Protein AF-A0A4W5KMR4-F1 (afdb_monomer_lite)

Radius of gyration: 33.0 Å; chains: 1; bounding box: 82×68×85 Å

Structure (mmCIF, N/CA/C/O backbone):
data_AF-A0A4W5KMR4-F1
#
_entry.id   AF-A0A4W5KMR4-F1
#
loop_
_atom_site.group_PDB
_atom_site.id
_atom_site.type_symbol
_atom_site.label_atom_id
_atom_site.label_alt_id
_atom_site.label_comp_id
_atom_site.label_asym_id
_atom_site.label_entity_id
_atom_site.label_seq_id
_atom_site.pdbx_PDB_ins_code
_atom_site.Cartn_x
_atom_site.Cartn_y
_atom_site.Cartn_z
_atom_site.occupancy
_atom_site.B_iso_or_equiv
_atom_site.auth_seq_id
_atom_site.auth_comp_id
_atom_site.auth_asym_id
_atom_site.auth_atom_id
_atom_site.pdbx_PDB_model_num
ATOM 1 N N . MET A 1 1 ? -37.593 -24.131 -31.742 1.00 49.28 1 MET A N 1
ATOM 2 C CA . MET A 1 1 ? -38.767 -24.193 -30.849 1.00 49.28 1 MET A CA 1
ATOM 3 C C . MET A 1 1 ? -38.607 -23.095 -29.817 1.00 49.28 1 MET A C 1
ATOM 5 O O . MET A 1 1 ? -37.514 -22.967 -29.281 1.00 49.28 1 MET A O 1
ATOM 9 N N . LEU A 1 2 ? -39.624 -22.253 -29.627 1.00 58.25 2 LEU A N 1
ATOM 10 C CA . LEU A 1 2 ? -39.632 -21.254 -28.556 1.00 58.25 2 LEU A CA 1
ATOM 11 C C . LEU A 1 2 ? -39.699 -22.016 -27.232 1.00 58.25 2 LEU A C 1
ATOM 13 O O . LEU A 1 2 ? -40.689 -22.692 -26.967 1.00 58.25 2 LEU A O 1
ATOM 17 N N . HIS A 1 3 ? -38.615 -21.982 -26.462 1.00 71.38 3 HIS A N 1
ATOM 18 C CA . HIS A 1 3 ? -38.590 -22.566 -25.127 1.00 71.38 3 HIS A CA 1
ATOM 19 C C . HIS A 1 3 ? -39.487 -21.724 -24.211 1.00 71.38 3 HIS A C 1
ATOM 21 O O . HIS A 1 3 ? -39.273 -20.517 -24.083 1.00 71.38 3 HIS A O 1
ATOM 27 N N . GLY A 1 4 ? -40.524 -22.334 -23.635 1.00 75.69 4 GLY A N 1
ATOM 28 C CA . GLY A 1 4 ? -41.458 -21.663 -22.733 1.00 75.69 4 GLY A CA 1
ATOM 29 C C . GLY A 1 4 ? -40.856 -21.546 -21.337 1.00 75.69 4 GLY A C 1
ATOM 30 O O . GLY A 1 4 ? -40.988 -22.465 -20.535 1.00 75.69 4 GLY A O 1
ATOM 31 N N . THR A 1 5 ? -40.186 -20.431 -21.045 1.00 76.12 5 THR A N 1
ATOM 32 C CA . THR A 1 5 ? -39.539 -20.208 -19.745 1.00 76.12 5 THR A CA 1
ATOM 33 C C . THR A 1 5 ? -40.548 -19.723 -18.703 1.00 76.12 5 THR A C 1
ATOM 35 O O . THR A 1 5 ? -41.340 -18.817 -18.952 1.00 76.12 5 THR A O 1
ATOM 38 N N . GLN A 1 6 ? -40.490 -20.284 -17.493 1.00 77.25 6 GLN A N 1
ATOM 39 C CA . GLN A 1 6 ? -41.286 -19.817 -16.341 1.00 77.25 6 GLN A CA 1
ATOM 40 C C . GLN A 1 6 ? -40.495 -18.884 -15.406 1.00 77.25 6 GLN A C 1
ATOM 42 O O . GLN A 1 6 ? -40.952 -18.554 -14.310 1.00 77.25 6 GLN A O 1
ATOM 47 N N . LEU A 1 7 ? -39.288 -18.488 -15.822 1.00 75.62 7 LEU A N 1
ATOM 48 C CA . LEU A 1 7 ? -38.384 -17.628 -15.057 1.00 75.62 7 LEU A CA 1
ATOM 49 C C . LEU A 1 7 ? -38.832 -16.166 -15.030 1.00 75.62 7 LEU A C 1
ATOM 51 O O . LEU A 1 7 ? -38.551 -15.453 -14.067 1.00 75.62 7 LEU A O 1
ATOM 55 N N . TYR A 1 8 ? -39.513 -15.717 -16.082 1.00 75.75 8 TYR A N 1
ATOM 56 C CA . TYR A 1 8 ? -40.014 -14.355 -16.181 1.00 75.75 8 TYR A CA 1
ATOM 57 C C . TYR A 1 8 ? -41.431 -14.310 -15.621 1.00 75.75 8 TYR A C 1
ATOM 59 O O . TYR A 1 8 ? -42.374 -14.796 -16.240 1.00 75.75 8 TYR A O 1
ATOM 67 N N . LEU A 1 9 ? -41.560 -13.750 -14.422 1.00 75.75 9 LEU A N 1
ATOM 68 C CA . LEU A 1 9 ? -42.841 -13.509 -13.771 1.00 75.75 9 LEU A CA 1
ATOM 69 C C . LEU A 1 9 ? -43.177 -12.028 -13.860 1.00 75.75 9 LEU A C 1
ATOM 71 O O . LEU A 1 9 ? -42.290 -11.177 -13.749 1.00 75.75 9 LEU A O 1
ATOM 75 N N . GLU A 1 10 ? -44.461 -11.721 -14.000 1.00 76.62 10 GLU A N 1
ATOM 76 C CA . GLU A 1 10 ? -44.937 -10.360 -13.800 1.00 76.62 10 GLU A CA 1
ATOM 77 C C . GLU A 1 10 ? -44.805 -10.004 -12.318 1.00 76.62 10 GLU A C 1
ATOM 79 O O . GLU A 1 10 ? -45.431 -10.608 -11.445 1.00 76.62 10 GLU A O 1
ATOM 84 N N . VAL A 1 11 ? -43.927 -9.044 -12.032 1.00 78.38 11 VAL A N 1
ATOM 85 C CA . VAL A 1 11 ? -43.691 -8.553 -10.676 1.00 78.38 11 VAL A CA 1
ATOM 86 C C . VAL A 1 11 ? -44.722 -7.462 -10.374 1.00 78.38 11 VAL A C 1
ATOM 88 O O . VAL A 1 11 ? -44.790 -6.484 -11.125 1.00 78.38 11 VAL A O 1
ATOM 91 N N . PRO A 1 12 ? -45.508 -7.577 -9.286 1.00 80.12 12 PRO A N 1
ATOM 92 C CA . PRO A 1 12 ? -46.441 -6.531 -8.886 1.00 80.12 12 PRO A CA 1
ATOM 93 C C . PRO A 1 12 ? -45.729 -5.191 -8.671 1.00 80.12 12 PRO A C 1
ATOM 95 O O . PRO A 1 12 ? -44.632 -5.146 -8.115 1.00 80.12 12 PRO A O 1
ATOM 98 N N . SER A 1 13 ? -46.378 -4.081 -9.025 1.00 77.12 13 SER A N 1
ATOM 99 C CA . SER A 1 13 ? -45.825 -2.725 -8.852 1.00 77.12 13 SER A CA 1
ATOM 100 C C . SER A 1 13 ? -45.547 -2.345 -7.390 1.00 77.12 13 SER A C 1
ATOM 102 O O . SER A 1 13 ? -44.802 -1.404 -7.125 1.00 77.12 13 SER A O 1
ATOM 104 N N . SER A 1 14 ? -46.120 -3.083 -6.435 1.00 79.25 14 SER A N 1
ATOM 105 C CA . SER A 1 14 ? -45.867 -2.951 -4.998 1.00 79.25 14 SER A CA 1
ATOM 106 C C . SER A 1 14 ? -44.548 -3.579 -4.533 1.00 79.25 14 SER A C 1
ATOM 108 O O . SER A 1 14 ? -44.142 -3.365 -3.390 1.00 79.25 14 SER A O 1
ATOM 110 N N . CYS A 1 15 ? -43.903 -4.397 -5.367 1.00 80.75 15 CYS A N 1
ATOM 111 C CA . CYS A 1 15 ? -42.656 -5.069 -5.028 1.00 80.75 15 CYS A CA 1
ATOM 112 C C . CYS A 1 15 ? -41.452 -4.223 -5.454 1.00 80.75 15 CYS A C 1
ATOM 114 O O . CYS A 1 15 ? -41.420 -3.632 -6.532 1.00 80.75 15 CYS A O 1
ATOM 116 N N . LEU A 1 16 ? -40.430 -4.1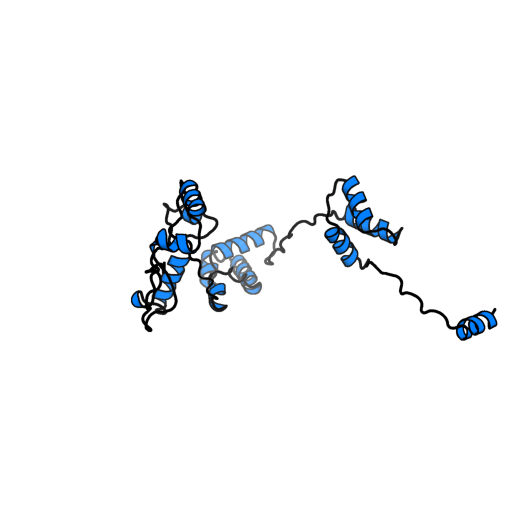84 -4.601 1.00 77.81 16 LEU A N 1
ATOM 117 C CA . LEU A 1 16 ? -39.158 -3.562 -4.937 1.00 77.81 16 LEU A CA 1
ATOM 118 C C . LEU A 1 16 ? -38.364 -4.499 -5.854 1.00 77.81 16 LEU A C 1
ATOM 120 O O . LEU A 1 16 ? -38.498 -5.719 -5.745 1.00 77.81 16 LEU A O 1
ATOM 124 N N . PRO A 1 17 ? -37.473 -3.972 -6.712 1.00 78.25 17 PRO A N 1
ATOM 125 C CA . PRO A 1 17 ? -36.591 -4.781 -7.549 1.00 78.25 17 PRO A CA 1
ATOM 126 C C . PRO A 1 17 ? -35.454 -5.393 -6.711 1.00 78.25 17 PRO A C 1
ATOM 128 O O . PRO A 1 17 ? -34.278 -5.204 -6.999 1.00 78.25 17 PRO A O 1
ATOM 131 N N . ILE A 1 18 ? -35.785 -6.083 -5.623 1.00 81.69 18 ILE A N 1
ATOM 132 C CA . ILE A 1 18 ? -34.846 -6.715 -4.702 1.00 81.69 18 ILE A CA 1
ATOM 133 C C . ILE A 1 18 ? -35.173 -8.199 -4.688 1.00 81.69 18 ILE A C 1
ATOM 135 O O . ILE A 1 18 ? -36.239 -8.603 -4.226 1.00 81.69 18 ILE A O 1
ATOM 139 N N . VAL A 1 19 ? -34.235 -8.994 -5.201 1.00 82.50 19 VAL A N 1
ATOM 140 C CA . VAL A 1 19 ? -34.363 -10.447 -5.270 1.00 82.50 19 VAL A CA 1
ATOM 141 C C . VAL A 1 19 ? -33.636 -11.082 -4.098 1.00 82.50 19 VAL A C 1
ATOM 143 O O . VAL A 1 19 ? -32.422 -10.914 -3.957 1.00 82.50 19 VAL A O 1
ATOM 146 N N . TYR A 1 20 ? -34.362 -11.817 -3.262 1.00 83.56 20 TYR A N 1
ATOM 147 C CA . TYR A 1 20 ? -33.776 -12.512 -2.123 1.00 83.56 20 TYR A CA 1
ATOM 148 C C . TYR A 1 20 ? -34.600 -13.741 -1.738 1.00 83.56 20 TYR A C 1
ATOM 150 O O . TYR A 1 20 ? -35.823 -13.701 -1.726 1.00 83.56 20 TYR A O 1
ATOM 158 N N . SER A 1 21 ? -33.902 -14.816 -1.377 1.00 81.88 21 SER A N 1
ATOM 159 C CA . SER A 1 21 ? -34.479 -16.022 -0.782 1.00 81.88 21 SER A CA 1
ATOM 160 C C . SER A 1 21 ? -33.653 -16.414 0.449 1.00 81.88 21 SER A C 1
ATOM 162 O O . SER A 1 21 ? -32.418 -16.336 0.413 1.00 81.88 21 SER A O 1
ATOM 164 N N . PRO A 1 22 ? -34.279 -16.835 1.561 1.00 81.25 22 PRO A N 1
ATOM 165 C CA . PRO A 1 22 ? -33.553 -17.250 2.760 1.00 81.25 22 PRO A CA 1
ATOM 166 C C . PRO A 1 22 ? -32.618 -18.444 2.512 1.00 81.25 22 PRO A C 1
ATOM 168 O O . PRO A 1 22 ? -31.618 -18.571 3.221 1.00 81.25 22 PRO A O 1
ATOM 171 N N . VAL A 1 23 ? -32.888 -19.251 1.477 1.00 78.25 23 VAL A N 1
ATOM 172 C CA . VAL A 1 23 ? -32.090 -20.419 1.059 1.00 78.25 23 VAL A CA 1
ATOM 173 C C . VAL A 1 23 ? -30.664 -20.035 0.629 1.00 78.25 23 VAL A C 1
ATOM 175 O O . VAL A 1 23 ? -29.749 -20.851 0.714 1.00 78.25 23 VAL A O 1
ATOM 178 N N . TYR A 1 24 ? -30.424 -18.774 0.246 1.00 74.94 24 TYR A N 1
ATOM 179 C CA . TYR A 1 24 ? -29.076 -18.283 -0.063 1.00 74.94 24 TYR A CA 1
ATOM 180 C C . TYR A 1 24 ? -28.141 -18.240 1.153 1.00 74.94 24 TYR A C 1
ATOM 182 O O . TYR A 1 24 ? -26.920 -18.200 0.976 1.00 74.94 24 TYR A O 1
ATOM 190 N N . ASN 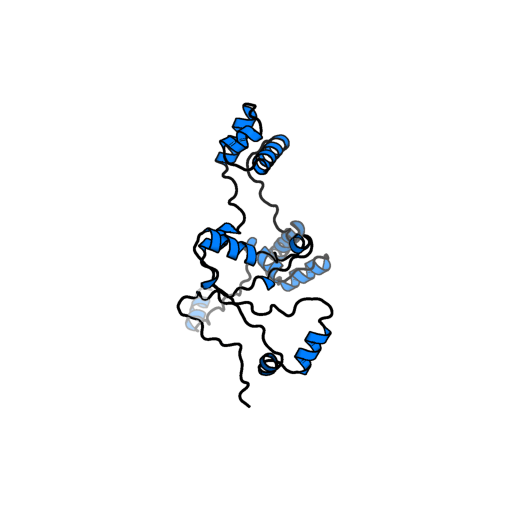A 1 25 ? -28.678 -18.219 2.378 1.00 78.88 25 ASN A N 1
ATOM 191 C CA . ASN A 1 25 ? -27.850 -18.187 3.578 1.00 78.88 25 ASN A CA 1
ATOM 192 C C . ASN A 1 25 ? -27.345 -19.592 3.895 1.00 78.88 25 ASN A C 1
ATOM 194 O O . ASN A 1 25 ? -28.062 -20.429 4.437 1.00 78.88 25 ASN A O 1
ATOM 198 N N . ILE A 1 26 ? -26.076 -19.835 3.586 1.00 73.19 26 ILE A N 1
ATOM 199 C CA . ILE A 1 26 ? -25.420 -21.099 3.909 1.00 73.19 26 ILE A CA 1
ATOM 200 C C . ILE A 1 26 ? -24.981 -21.047 5.374 1.00 73.19 26 ILE A C 1
ATOM 202 O O . ILE A 1 26 ? -24.080 -20.277 5.721 1.00 73.19 26 ILE A O 1
ATOM 206 N N . THR A 1 27 ? -25.606 -21.873 6.213 1.00 71.00 27 THR A N 1
ATOM 207 C CA . THR A 1 27 ? -25.239 -22.087 7.621 1.00 71.00 27 THR A CA 1
ATOM 208 C C . THR A 1 27 ? -24.654 -23.483 7.795 1.00 71.00 27 THR A C 1
ATOM 210 O O . THR A 1 27 ? -25.283 -24.459 7.389 1.00 71.00 27 THR A O 1
ATOM 213 N N . PHE A 1 28 ? -23.482 -23.605 8.416 1.00 66.50 28 PHE A N 1
ATOM 214 C CA . PHE A 1 28 ? -22.866 -24.907 8.676 1.00 66.50 28 PHE A CA 1
ATOM 215 C C . PHE A 1 28 ? -22.203 -24.922 10.053 1.00 66.50 28 PHE A C 1
ATOM 217 O O . PHE A 1 28 ? -20.992 -24.759 10.179 1.00 66.50 28 PHE A O 1
ATOM 224 N N . MET A 1 29 ? -23.019 -25.090 11.099 1.00 68.38 29 MET A N 1
ATOM 225 C CA . MET A 1 29 ? -22.575 -25.234 12.496 1.00 68.38 29 MET A CA 1
ATOM 226 C C . MET A 1 29 ? -21.528 -24.185 12.944 1.00 68.38 29 MET A C 1
ATOM 228 O O . MET A 1 29 ? -20.659 -24.482 13.760 1.00 68.38 29 MET A O 1
ATOM 232 N N . GLY A 1 30 ? -21.576 -22.953 12.416 1.00 62.94 30 GLY A N 1
ATOM 233 C CA . GLY A 1 30 ? -20.644 -21.874 12.764 1.00 62.94 30 GLY A CA 1
ATOM 234 C C . GLY A 1 30 ? -19.408 -21.755 11.863 1.00 62.94 30 GLY A C 1
ATOM 235 O O . GLY A 1 30 ? -18.690 -20.753 11.957 1.00 62.94 30 GLY A O 1
ATOM 236 N N . LEU A 1 31 ? -19.156 -22.721 10.972 1.00 64.38 31 LEU A N 1
ATOM 237 C CA . LEU A 1 31 ? -18.024 -22.710 10.036 1.00 64.38 31 LEU A CA 1
ATOM 238 C C . LEU A 1 31 ? -18.195 -21.694 8.902 1.00 64.38 31 LEU A C 1
ATOM 240 O O . LEU A 1 31 ? -17.208 -21.322 8.266 1.00 64.38 31 LEU A O 1
ATOM 244 N N . GLU A 1 32 ? -19.397 -21.149 8.702 1.00 68.06 32 GLU A N 1
ATOM 245 C CA . GLU A 1 32 ? -19.614 -20.005 7.814 1.00 68.06 32 GLU A CA 1
ATOM 246 C C . GLU A 1 32 ? -18.724 -18.799 8.161 1.00 68.06 32 GLU A C 1
ATOM 248 O O . GLU A 1 32 ? -18.333 -18.034 7.280 1.00 68.06 32 GLU A O 1
ATOM 253 N N . LYS A 1 33 ? -18.334 -18.653 9.436 1.00 65.12 33 LYS A N 1
ATOM 254 C CA . LYS A 1 33 ? -17.459 -17.568 9.911 1.00 65.12 33 LYS A CA 1
ATOM 255 C C . LYS A 1 33 ? -15.998 -17.736 9.484 1.00 65.12 33 LYS A C 1
ATOM 257 O O . LYS A 1 33 ? -15.240 -16.772 9.557 1.00 65.12 33 LYS A O 1
ATOM 262 N N . LEU A 1 34 ? -15.602 -18.942 9.069 1.00 65.62 34 LEU A N 1
ATOM 263 C CA . LEU A 1 34 ? -14.256 -19.254 8.580 1.00 65.62 34 LEU A CA 1
ATOM 264 C C . LEU A 1 34 ? -14.142 -19.079 7.057 1.00 65.62 34 LEU A C 1
ATOM 266 O O . LEU A 1 34 ? -13.038 -19.018 6.516 1.00 65.62 34 LEU A O 1
ATOM 270 N N . HIS A 1 35 ? -15.272 -18.984 6.355 1.00 60.44 35 HIS A N 1
ATOM 271 C CA . HIS A 1 35 ? -15.278 -18.817 4.913 1.00 60.44 35 HIS A CA 1
ATOM 272 C C . HIS A 1 35 ? -14.781 -17.405 4.522 1.00 60.44 35 HIS A C 1
ATOM 274 O O . HIS A 1 35 ? -15.210 -16.415 5.119 1.00 60.44 35 HIS A O 1
ATOM 280 N N . PRO A 1 36 ? -13.916 -17.260 3.492 1.00 64.94 36 PRO A N 1
ATOM 281 C CA . PRO A 1 36 ? -13.415 -15.954 3.039 1.00 64.94 36 PRO A CA 1
ATOM 282 C C . PRO A 1 36 ? -14.510 -14.958 2.619 1.00 64.94 36 PRO A C 1
ATOM 284 O O . PRO A 1 36 ? -14.271 -13.750 2.571 1.00 64.94 36 PRO A O 1
ATOM 287 N N . PHE A 1 37 ? -15.712 -15.456 2.316 1.00 62.88 37 PHE A N 1
ATOM 288 C CA . PHE A 1 37 ? -16.904 -14.659 2.045 1.00 62.88 37 PHE A CA 1
ATOM 289 C C . PHE A 1 37 ? -17.966 -14.927 3.118 1.00 62.88 37 PHE A C 1
ATOM 291 O O . PHE A 1 37 ? -18.338 -16.075 3.324 1.00 62.88 37 PHE A O 1
ATOM 298 N N . ASP A 1 38 ? -18.495 -13.882 3.756 1.00 72.75 38 ASP A N 1
ATOM 299 C CA . ASP A 1 38 ? -19.596 -14.014 4.723 1.00 72.75 38 ASP A CA 1
ATOM 300 C C . ASP A 1 38 ? -20.862 -14.532 4.014 1.00 72.75 38 ASP A C 1
ATOM 302 O O . ASP A 1 38 ? -21.545 -13.770 3.321 1.00 72.75 38 ASP A O 1
ATOM 306 N N . SER A 1 39 ? -21.147 -15.831 4.159 1.00 72.06 39 SER A N 1
ATOM 307 C CA . SER A 1 39 ? -22.298 -16.504 3.542 1.00 72.06 39 SER A CA 1
ATOM 308 C C . SER A 1 39 ? -23.635 -16.102 4.167 1.00 72.06 39 SER A C 1
ATOM 310 O O . SER A 1 39 ? -24.672 -16.318 3.551 1.00 72.06 39 SER A O 1
ATOM 312 N N . GLY A 1 40 ? -23.623 -15.468 5.345 1.00 77.00 40 GLY A N 1
ATOM 313 C CA . GLY A 1 40 ? -24.806 -14.913 6.008 1.00 77.00 40 GLY A CA 1
ATOM 314 C C . GLY A 1 40 ? -24.959 -13.402 5.824 1.00 77.00 40 GLY A C 1
ATOM 315 O O . GLY A 1 40 ? -25.802 -12.784 6.475 1.00 77.00 40 GLY A O 1
ATOM 316 N N . LYS A 1 41 ? -24.133 -12.769 4.978 1.00 81.56 41 LYS A N 1
ATOM 317 C CA . LYS A 1 41 ? -24.132 -11.309 4.800 1.00 81.56 41 LYS A CA 1
ATOM 318 C C . LYS A 1 41 ? -25.496 -10.780 4.368 1.00 81.56 41 LYS A C 1
ATOM 320 O O . LYS A 1 41 ? -25.997 -9.829 4.958 1.00 81.56 41 LYS A O 1
ATOM 325 N N . TRP A 1 42 ? -26.081 -11.383 3.337 1.00 83.00 42 TRP A N 1
ATOM 326 C CA . TRP A 1 42 ? -27.325 -10.889 2.746 1.00 83.00 42 TRP A CA 1
ATOM 327 C C . TRP A 1 42 ? -28.523 -11.088 3.673 1.00 83.00 42 TRP A C 1
ATOM 329 O O . TRP A 1 42 ? -29.352 -10.187 3.761 1.00 83.00 42 TRP A O 1
ATOM 339 N N . GLY A 1 43 ? -28.558 -12.173 4.452 1.00 84.94 43 GLY A N 1
ATOM 340 C CA . GLY A 1 43 ? -29.553 -12.343 5.510 1.00 84.94 43 GLY A CA 1
ATOM 341 C C . GLY A 1 43 ? -29.514 -11.232 6.559 1.00 84.94 43 GLY A C 1
ATOM 342 O O . GLY A 1 43 ? -30.561 -10.692 6.906 1.00 84.94 43 GLY A O 1
ATOM 343 N N . LYS A 1 44 ? -28.320 -10.806 6.995 1.00 84.81 44 LYS A N 1
ATOM 344 C CA . LYS A 1 44 ? -28.170 -9.671 7.930 1.00 84.81 44 LYS A CA 1
ATOM 345 C C . LYS A 1 44 ? -28.653 -8.355 7.321 1.00 84.81 44 LYS A C 1
ATOM 347 O O . LYS A 1 44 ? -29.308 -7.575 7.999 1.00 84.81 44 LYS A O 1
ATOM 352 N N . VAL A 1 45 ? -28.342 -8.117 6.045 1.00 85.56 45 VAL A N 1
ATOM 353 C CA . VAL A 1 45 ? -28.786 -6.912 5.326 1.00 85.56 45 VAL A CA 1
ATOM 354 C C . VAL A 1 45 ? -30.312 -6.875 5.227 1.00 85.56 45 VAL A C 1
ATOM 356 O O . VAL A 1 45 ? -30.910 -5.855 5.549 1.00 85.56 45 VAL A O 1
ATOM 359 N N . ILE A 1 46 ? -30.953 -7.982 4.844 1.00 87.06 46 ILE A N 1
ATOM 360 C CA . ILE A 1 46 ? -32.418 -8.060 4.766 1.00 87.06 46 ILE A CA 1
ATOM 361 C C . ILE A 1 46 ? -33.060 -7.902 6.147 1.00 87.06 46 ILE A C 1
ATOM 363 O O . ILE A 1 46 ? -34.047 -7.185 6.265 1.00 87.06 46 ILE A O 1
ATOM 367 N N . HIS A 1 47 ? -32.491 -8.512 7.192 1.00 87.00 47 HIS A N 1
ATOM 368 C CA . HIS A 1 47 ? -32.965 -8.335 8.568 1.00 87.00 47 HIS A CA 1
ATOM 369 C C . HIS A 1 47 ? -32.952 -6.862 8.980 1.00 87.00 47 HIS A C 1
ATOM 371 O O . HIS A 1 47 ? -33.972 -6.333 9.407 1.00 87.00 47 HIS A O 1
ATOM 377 N N . PHE A 1 48 ? -31.828 -6.179 8.766 1.00 88.25 48 PHE A N 1
ATOM 378 C CA . PHE A 1 48 ? -31.688 -4.762 9.085 1.00 88.25 48 PHE A CA 1
ATOM 379 C C . PHE A 1 48 ? -32.693 -3.889 8.316 1.00 88.25 48 PHE A C 1
ATOM 381 O O . PHE A 1 48 ? -33.336 -3.015 8.888 1.00 88.25 48 PHE A O 1
ATOM 388 N N . LEU A 1 49 ? -32.884 -4.154 7.020 1.00 87.38 49 LEU A N 1
ATOM 389 C CA . LEU A 1 49 ? -33.844 -3.412 6.195 1.00 87.38 49 LEU A CA 1
ATOM 390 C C . LEU A 1 49 ? -35.299 -3.613 6.649 1.00 87.38 49 LEU A C 1
ATOM 392 O O . LEU A 1 49 ? -36.115 -2.703 6.494 1.00 87.38 49 LEU A O 1
ATOM 396 N N . LYS A 1 50 ? -35.621 -4.779 7.222 1.00 86.81 50 LYS A N 1
ATOM 397 C CA . LYS A 1 50 ? -36.920 -5.034 7.855 1.00 86.81 50 LYS A CA 1
ATOM 398 C C . LYS A 1 50 ? -37.063 -4.310 9.193 1.00 86.81 50 LYS A C 1
ATOM 400 O O . LYS A 1 50 ? -38.124 -3.748 9.451 1.00 86.81 50 LYS A O 1
ATOM 405 N N . GLU A 1 51 ? -36.018 -4.296 10.022 1.00 87.56 51 GLU A N 1
ATOM 406 C CA . GLU A 1 51 ? -36.019 -3.587 11.312 1.00 87.56 51 GLU A CA 1
ATOM 407 C C . GLU A 1 51 ? -36.234 -2.079 11.137 1.00 87.56 51 GLU A C 1
ATOM 409 O O . GLU A 1 51 ? -37.068 -1.490 11.821 1.00 87.56 51 GLU A O 1
ATOM 414 N N . GLU A 1 52 ? -35.575 -1.479 10.145 1.00 88.44 52 GLU A N 1
ATOM 415 C CA . GLU A 1 52 ? -35.741 -0.065 9.778 1.00 88.44 52 GLU A CA 1
ATOM 416 C C . GLU A 1 52 ? -37.054 0.218 9.015 1.00 88.44 52 GLU A C 1
ATOM 418 O O . GLU A 1 52 ? -37.289 1.338 8.563 1.00 88.44 52 GLU A O 1
ATOM 423 N N . LYS A 1 53 ? -37.927 -0.790 8.852 1.00 83.38 53 LYS A N 1
ATOM 424 C CA . LYS A 1 53 ? -39.215 -0.720 8.132 1.00 83.38 53 LYS A CA 1
ATOM 425 C C . LYS A 1 53 ? -39.102 -0.217 6.687 1.00 83.38 53 LYS A C 1
ATOM 427 O O . LYS A 1 53 ? -40.078 0.270 6.119 1.00 83.38 53 LYS A O 1
ATOM 432 N N . LEU A 1 54 ? -37.928 -0.364 6.074 1.00 81.62 54 LEU A N 1
ATOM 433 C CA . LEU A 1 54 ? -37.682 0.020 4.683 1.00 81.62 54 LEU A CA 1
ATOM 434 C C . LEU A 1 54 ? -38.204 -1.036 3.703 1.00 81.62 54 LEU A C 1
ATOM 436 O O . LEU A 1 54 ? -38.524 -0.713 2.562 1.00 81.62 54 LEU A O 1
ATOM 440 N N . ILE A 1 55 ? -38.269 -2.299 4.137 1.00 84.44 55 ILE A N 1
ATOM 441 C CA . ILE A 1 55 ? -38.694 -3.442 3.323 1.00 84.44 55 ILE A CA 1
ATOM 442 C C . ILE A 1 55 ? -39.591 -4.355 4.162 1.00 84.44 55 ILE A C 1
ATOM 444 O O . ILE A 1 55 ? -39.305 -4.639 5.320 1.00 84.44 55 ILE A O 1
ATOM 448 N N . SER A 1 56 ? -40.670 -4.851 3.559 1.00 83.44 56 SER A N 1
ATOM 449 C CA . SER A 1 56 ? -41.530 -5.906 4.114 1.00 83.44 56 SER A CA 1
ATOM 450 C C . SER A 1 56 ? -41.404 -7.197 3.305 1.00 83.44 56 SER A C 1
ATOM 452 O O . SER A 1 56 ? -41.040 -7.156 2.131 1.00 83.44 56 SER A O 1
ATOM 454 N N . ASP A 1 57 ? -41.784 -8.343 3.874 1.00 80.62 57 ASP A N 1
ATOM 455 C CA . ASP A 1 57 ? -41.753 -9.636 3.163 1.00 80.62 57 ASP A CA 1
ATOM 456 C C . ASP A 1 57 ? -42.539 -9.635 1.844 1.00 80.62 57 ASP A C 1
ATOM 458 O O . ASP A 1 57 ? -42.151 -10.286 0.884 1.00 80.62 57 ASP A O 1
ATOM 462 N N . ARG A 1 58 ? -43.591 -8.816 1.755 1.00 78.62 58 ARG A N 1
ATOM 463 C CA . ARG A 1 58 ? -44.407 -8.647 0.541 1.00 78.62 58 ARG A CA 1
ATOM 464 C C . ARG A 1 58 ? -43.741 -7.804 -0.554 1.00 78.62 58 ARG A C 1
ATOM 466 O O . ARG A 1 58 ? -44.192 -7.812 -1.692 1.00 78.62 58 ARG A O 1
ATOM 473 N N . SER A 1 59 ? -42.702 -7.046 -0.206 1.00 80.94 59 SER A N 1
ATOM 474 C CA . SER A 1 59 ? -41.977 -6.173 -1.141 1.00 80.94 59 SER A CA 1
ATOM 475 C C . SER A 1 59 ? -40.731 -6.825 -1.743 1.00 80.94 59 SER A C 1
ATOM 477 O O . SER A 1 59 ? -40.117 -6.234 -2.626 1.00 80.94 59 SER A O 1
ATOM 479 N N . ILE A 1 60 ? -40.354 -8.016 -1.271 1.00 81.38 60 ILE A N 1
ATOM 480 C CA . ILE A 1 60 ? -39.208 -8.773 -1.779 1.00 81.38 60 ILE A CA 1
ATOM 481 C C . ILE A 1 60 ? -39.694 -9.693 -2.897 1.00 81.38 60 ILE A C 1
ATOM 483 O O . ILE A 1 60 ? -40.725 -10.347 -2.765 1.00 81.38 60 ILE A O 1
ATOM 487 N N . VAL A 1 61 ? -38.934 -9.756 -3.987 1.00 82.31 61 VAL A N 1
ATOM 488 C CA . VAL A 1 61 ? -39.189 -10.695 -5.080 1.00 82.31 61 VAL A CA 1
ATOM 489 C C . VAL A 1 61 ? -38.394 -11.969 -4.818 1.00 82.31 61 VAL A C 1
ATOM 491 O O . VAL A 1 61 ? -37.174 -11.931 -4.661 1.00 82.31 61 VAL A O 1
ATOM 494 N N . GLU A 1 62 ? -39.062 -13.116 -4.782 1.00 77.38 62 GLU A N 1
ATOM 495 C CA . GLU A 1 62 ? -38.372 -14.403 -4.717 1.00 77.38 62 GLU A CA 1
ATOM 496 C C . GLU A 1 62 ? -38.036 -14.893 -6.132 1.00 77.38 62 GLU A C 1
ATOM 498 O O . GLU A 1 62 ? -38.888 -14.903 -7.023 1.00 77.38 62 GLU A O 1
ATOM 503 N N . ALA A 1 63 ? -36.777 -15.278 -6.360 1.00 79.19 63 ALA A N 1
ATOM 504 C CA . ALA A 1 63 ? -36.365 -15.862 -7.633 1.00 79.19 63 ALA A CA 1
ATOM 505 C C . ALA A 1 63 ? -36.769 -17.334 -7.708 1.00 79.19 63 ALA A C 1
ATOM 507 O O . ALA A 1 63 ? -36.529 -18.093 -6.770 1.00 79.19 63 ALA A O 1
ATOM 508 N N . ARG A 1 64 ? -37.305 -17.744 -8.860 1.00 80.38 64 ARG A N 1
ATOM 509 C CA . ARG A 1 64 ? -37.489 -19.159 -9.189 1.00 80.38 64 ARG A CA 1
ATOM 510 C C . ARG A 1 64 ? -36.180 -19.758 -9.687 1.00 80.38 64 ARG A C 1
ATOM 512 O O . ARG A 1 64 ? -35.432 -19.108 -10.417 1.00 80.38 64 ARG A O 1
ATOM 519 N N . GLU A 1 65 ? -35.918 -20.995 -9.291 1.00 80.94 65 GLU A N 1
ATOM 520 C CA . GLU A 1 65 ? -34.762 -21.744 -9.771 1.00 80.94 65 GLU A CA 1
ATOM 521 C C . GLU A 1 65 ? -34.954 -22.133 -11.245 1.00 80.94 65 GLU A C 1
ATOM 523 O O . GLU A 1 65 ? -36.047 -22.520 -11.661 1.00 80.94 65 GLU A O 1
ATOM 528 N N . ALA A 1 66 ? -33.898 -21.985 -12.046 1.00 85.25 66 ALA A N 1
ATOM 529 C CA . ALA A 1 66 ? -33.927 -22.296 -13.472 1.00 85.25 66 ALA A CA 1
ATOM 530 C C . ALA A 1 66 ? -33.903 -23.805 -13.713 1.00 85.25 66 ALA A C 1
ATOM 532 O O . ALA A 1 66 ? -33.094 -24.525 -13.125 1.00 85.25 66 ALA A O 1
ATOM 533 N N . THR A 1 67 ? -34.751 -24.277 -14.625 1.00 84.50 67 THR A N 1
ATOM 534 C CA . THR A 1 67 ? -34.762 -25.684 -15.034 1.00 84.50 67 THR A CA 1
ATOM 535 C C . THR A 1 67 ? -33.594 -25.998 -15.973 1.00 84.50 67 THR A C 1
ATOM 537 O O . THR A 1 67 ? -32.989 -25.110 -16.576 1.00 84.50 67 THR A O 1
ATOM 540 N N . GLU A 1 68 ? -33.259 -27.281 -16.138 1.00 80.56 68 GLU A N 1
ATOM 541 C CA . GLU A 1 68 ? -32.216 -27.689 -17.091 1.00 80.56 68 GLU A CA 1
ATOM 542 C C . GLU A 1 68 ? -32.553 -27.272 -18.528 1.00 80.56 68 GLU A C 1
ATOM 544 O O . GLU A 1 68 ? -31.655 -26.901 -19.280 1.00 80.56 68 GLU A O 1
ATOM 549 N N . GLU A 1 69 ? -33.834 -27.276 -18.891 1.00 82.75 69 GLU A N 1
ATOM 550 C CA . GLU A 1 69 ? -34.306 -26.818 -20.197 1.00 82.75 69 GLU A CA 1
ATOM 551 C C . GLU A 1 69 ? -34.051 -25.316 -20.388 1.00 82.75 69 GLU A C 1
ATOM 553 O O . GLU A 1 69 ? -33.534 -24.917 -21.432 1.00 82.75 69 GLU A O 1
ATOM 558 N N . ASP A 1 70 ? -34.285 -24.502 -19.349 1.00 83.44 70 ASP A N 1
ATOM 559 C CA . ASP A 1 70 ? -33.957 -23.069 -19.359 1.00 83.44 70 ASP A CA 1
ATOM 560 C C . ASP A 1 70 ? -32.448 -22.841 -19.528 1.00 83.44 70 ASP A C 1
ATOM 562 O O . ASP A 1 70 ? -32.010 -21.973 -20.286 1.00 83.44 70 ASP A O 1
ATOM 566 N N . LEU A 1 71 ? -31.626 -23.645 -18.850 1.00 84.44 71 LEU A N 1
ATOM 567 C CA . LEU A 1 71 ? -30.168 -23.547 -18.934 1.00 84.44 71 LEU A CA 1
ATOM 568 C C . LEU A 1 71 ? -29.632 -23.985 -20.303 1.00 84.44 71 LEU A C 1
ATOM 570 O O . LEU A 1 71 ? -28.624 -23.441 -20.764 1.00 84.44 71 LEU A O 1
ATOM 574 N N . LEU A 1 72 ? -30.294 -24.937 -20.968 1.00 85.75 72 LEU A N 1
ATOM 575 C CA . LEU A 1 72 ? -29.920 -25.425 -22.299 1.00 85.75 72 LEU A CA 1
ATOM 576 C C . LEU A 1 72 ? -30.107 -24.376 -23.403 1.00 85.75 72 LEU A C 1
ATOM 578 O O . LEU A 1 72 ? -29.495 -24.505 -24.464 1.00 85.75 72 LEU A O 1
ATOM 582 N N . VAL A 1 73 ? -30.883 -23.317 -23.148 1.00 84.31 73 VAL A N 1
ATOM 583 C CA . VAL A 1 73 ? -30.988 -22.156 -24.047 1.00 84.31 73 VAL A CA 1
ATOM 584 C C . VAL A 1 73 ? -29.646 -21.428 -24.171 1.00 84.31 73 VAL A C 1
ATOM 586 O O . VAL A 1 73 ? -29.287 -20.963 -25.250 1.00 84.31 73 VAL A O 1
ATOM 589 N N . VAL A 1 74 ? -28.891 -21.332 -23.072 1.00 82.69 74 VAL A N 1
ATOM 590 C CA . VAL A 1 74 ? -27.643 -20.549 -23.000 1.00 82.69 74 VAL A CA 1
ATOM 591 C C . VAL A 1 74 ? -26.402 -21.446 -23.029 1.00 82.69 74 VAL A C 1
ATOM 593 O O . VAL A 1 74 ? -25.329 -21.033 -23.475 1.00 82.69 74 VAL A O 1
ATOM 596 N N . HIS A 1 75 ? -26.523 -22.688 -22.562 1.00 84.75 75 HIS A N 1
ATOM 597 C CA . HIS A 1 75 ? -25.3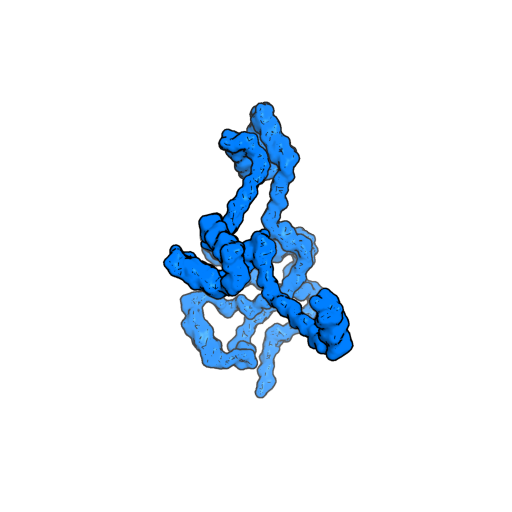99 -23.594 -22.362 1.00 84.75 75 HIS A CA 1
ATOM 598 C C . HIS A 1 75 ? -25.569 -24.925 -23.093 1.00 84.75 75 HIS A C 1
ATOM 600 O O . HIS A 1 75 ? -26.653 -25.479 -23.216 1.00 84.75 75 HIS A O 1
ATOM 606 N N . THR A 1 76 ? -24.452 -25.508 -23.533 1.00 89.88 76 THR A N 1
ATOM 607 C CA . THR A 1 76 ? -24.484 -26.832 -24.170 1.00 89.88 76 THR A CA 1
ATOM 608 C C . THR A 1 76 ? -24.743 -27.938 -23.148 1.00 89.88 76 THR A C 1
ATOM 610 O O . THR A 1 76 ? -24.214 -27.915 -22.034 1.00 89.88 76 THR A O 1
ATOM 613 N N . LYS A 1 77 ? -25.451 -28.996 -23.563 1.00 87.94 77 LYS A N 1
ATOM 614 C CA . LYS A 1 77 ? -25.682 -30.193 -22.731 1.00 87.94 77 LYS A CA 1
ATOM 615 C C . LYS A 1 77 ? -24.380 -30.811 -22.211 1.00 87.94 77 LYS A C 1
ATOM 617 O O . LYS A 1 77 ? -24.297 -31.247 -21.068 1.00 87.94 77 LYS A O 1
ATOM 622 N N . ARG A 1 78 ? -23.314 -30.781 -23.021 1.00 86.38 78 ARG A N 1
ATOM 623 C CA . ARG A 1 78 ? -21.968 -31.221 -22.619 1.00 86.38 78 ARG A CA 1
ATOM 624 C C . ARG A 1 78 ? -21.398 -30.383 -21.468 1.00 86.38 78 ARG A C 1
ATOM 626 O O . ARG A 1 78 ? -20.776 -30.950 -20.573 1.00 86.38 78 ARG A O 1
ATOM 633 N N . TYR A 1 79 ? -21.586 -29.063 -21.488 1.00 83.69 79 TYR A N 1
ATOM 634 C CA . TYR A 1 79 ? -21.152 -28.174 -20.409 1.00 83.69 79 TYR A CA 1
ATOM 635 C C . TYR A 1 79 ? -21.941 -28.434 -19.120 1.00 83.69 79 TYR A C 1
ATOM 637 O O . TYR A 1 79 ? -21.322 -28.644 -18.079 1.00 83.69 79 TYR A O 1
ATOM 645 N N . LEU A 1 80 ? -23.274 -28.533 -19.203 1.00 85.88 80 LEU A N 1
ATOM 646 C CA . LEU A 1 80 ? -24.128 -28.841 -18.048 1.00 85.88 80 LEU A CA 1
ATOM 647 C C . LEU A 1 80 ? -23.788 -30.206 -17.433 1.00 85.88 80 LEU A C 1
ATOM 649 O O . LEU A 1 80 ? -23.636 -30.321 -16.221 1.00 85.88 80 LEU A O 1
ATOM 653 N N . ASN A 1 81 ? -23.539 -31.223 -18.262 1.00 83.56 81 ASN A N 1
ATOM 654 C CA . ASN A 1 81 ? -23.097 -32.540 -17.797 1.00 83.56 81 ASN A CA 1
ATOM 655 C C . ASN A 1 81 ? -21.720 -32.502 -17.116 1.00 83.56 81 ASN A C 1
ATOM 657 O O . ASN A 1 81 ? -21.474 -33.256 -16.176 1.00 83.56 81 ASN A O 1
ATOM 661 N N . ARG A 1 82 ? -20.809 -31.628 -17.565 1.00 81.31 82 ARG A N 1
ATOM 662 C CA . ARG A 1 82 ? -19.507 -31.429 -16.911 1.00 81.31 82 ARG A CA 1
ATOM 663 C C . ARG A 1 82 ? -19.660 -30.713 -15.571 1.00 81.31 82 ARG A C 1
ATOM 665 O O . ARG A 1 82 ? -18.993 -31.097 -14.618 1.00 81.31 82 ARG A O 1
ATOM 672 N N . LEU A 1 83 ? -20.551 -29.727 -15.497 1.00 77.00 83 LEU A N 1
ATOM 673 C CA . LEU A 1 83 ? -20.872 -29.005 -14.269 1.00 77.00 83 LEU A CA 1
ATOM 674 C C . LEU A 1 83 ? -21.489 -29.949 -13.225 1.00 77.00 83 LEU A C 1
ATOM 676 O O . LEU A 1 83 ? -20.985 -30.024 -12.109 1.00 77.00 83 LEU A O 1
ATOM 680 N N . LYS A 1 84 ? -22.464 -30.775 -13.627 1.00 74.56 84 LYS A N 1
ATOM 681 C CA . LYS A 1 84 ? -23.043 -31.845 -12.795 1.00 74.56 84 LYS A CA 1
ATOM 682 C C . LYS A 1 84 ? -21.997 -32.871 -12.333 1.00 74.56 84 LYS A C 1
ATOM 684 O O . LYS A 1 84 ? -22.048 -33.321 -11.198 1.00 74.56 84 LYS A O 1
ATOM 689 N N . LYS A 1 85 ? -21.006 -33.207 -13.172 1.00 64.56 85 LYS A N 1
ATOM 690 C CA . LYS A 1 85 ? -19.886 -34.097 -12.792 1.00 64.56 85 LYS A CA 1
ATOM 691 C C . LYS A 1 85 ? -18.870 -33.453 -11.843 1.00 64.56 85 LYS A C 1
ATOM 693 O O . LYS A 1 85 ? -18.265 -34.163 -11.051 1.00 64.56 85 LYS A O 1
ATOM 698 N N . MET A 1 86 ? -18.667 -32.137 -11.917 1.00 49.78 86 MET A N 1
ATOM 699 C CA . MET A 1 86 ? -17.852 -31.388 -10.946 1.00 49.78 86 MET A CA 1
ATOM 700 C C . MET A 1 86 ? -18.573 -31.205 -9.601 1.00 49.78 86 MET A C 1
ATOM 702 O O . MET A 1 86 ? -17.931 -30.918 -8.595 1.00 49.78 86 MET A O 1
ATOM 706 N N . MET A 1 87 ? -19.889 -31.423 -9.568 1.00 42.69 87 MET A N 1
ATOM 707 C CA . MET A 1 87 ? -20.768 -31.272 -8.412 1.00 42.69 87 MET A CA 1
ATOM 708 C C . MET A 1 87 ? -20.869 -32.537 -7.540 1.00 42.69 87 MET A C 1
ATOM 710 O O . MET A 1 87 ? -21.958 -32.963 -7.175 1.00 42.69 87 MET A O 1
ATOM 714 N N . SER A 1 88 ? -19.729 -33.098 -7.122 1.00 37.81 88 SER A N 1
ATOM 715 C CA . SER A 1 88 ? -19.663 -33.861 -5.859 1.00 37.81 88 SER A CA 1
ATOM 716 C C . SER A 1 88 ? -19.253 -32.971 -4.672 1.00 37.81 88 SER A C 1
ATOM 718 O O . SER A 1 88 ? -18.784 -33.466 -3.650 1.00 37.81 88 SER A O 1
ATOM 720 N N . TRP A 1 89 ? -19.415 -31.649 -4.797 1.00 33.88 89 TRP A N 1
ATOM 721 C CA . TRP A 1 89 ? -19.309 -30.711 -3.683 1.00 33.88 89 TRP A CA 1
ATOM 722 C C . TRP A 1 89 ? -20.289 -29.546 -3.882 1.00 33.88 89 TRP A C 1
ATOM 724 O O . TRP A 1 89 ? -20.082 -28.692 -4.737 1.00 33.88 89 TRP A O 1
ATOM 734 N N . CYS A 1 90 ? -21.387 -29.581 -3.125 1.00 43.09 90 CYS A N 1
ATOM 735 C CA . CYS A 1 90 ? -22.362 -28.531 -2.797 1.00 43.09 90 CYS A CA 1
ATOM 736 C C . CYS A 1 90 ? -22.120 -27.129 -3.401 1.00 43.09 90 CYS A C 1
ATOM 738 O O . CYS A 1 90 ? -21.113 -26.523 -3.049 1.00 43.09 90 CYS A O 1
ATOM 740 N N . THR A 1 91 ? -23.058 -26.607 -4.222 1.00 43.69 91 THR A N 1
ATOM 741 C CA . THR A 1 91 ? -23.303 -25.190 -4.643 1.00 43.69 91 THR A CA 1
ATOM 742 C C . THR A 1 91 ? -23.808 -25.041 -6.101 1.00 43.69 91 THR A C 1
ATOM 744 O O . THR A 1 91 ? -23.142 -24.440 -6.938 1.00 43.69 91 THR A O 1
ATOM 747 N N . CYS A 1 92 ? -25.015 -25.508 -6.443 1.00 34.19 92 CYS A N 1
ATOM 748 C CA . CYS A 1 92 ? -25.670 -25.095 -7.705 1.00 34.19 92 CYS A CA 1
ATOM 749 C C . CYS A 1 92 ? -27.160 -24.771 -7.537 1.00 34.19 92 CYS A C 1
ATOM 751 O O . CYS A 1 92 ? -27.970 -25.166 -8.358 1.00 34.19 92 CYS A O 1
ATOM 753 N N . GLY A 1 93 ? -27.503 -24.019 -6.488 1.00 43.56 93 GLY A N 1
ATOM 754 C CA . GLY A 1 93 ? -28.784 -23.295 -6.416 1.00 43.56 93 GLY A CA 1
ATOM 755 C C . GLY A 1 93 ? -28.635 -21.775 -6.572 1.00 43.56 93 GLY A C 1
ATOM 756 O O . GLY A 1 93 ? -29.617 -21.046 -6.579 1.00 43.56 93 GLY A O 1
ATOM 757 N N . CYS A 1 94 ? -27.402 -21.253 -6.657 1.00 40.66 94 CYS A N 1
ATOM 758 C CA . CYS A 1 94 ? -27.153 -19.835 -6.385 1.00 40.66 94 CYS A CA 1
ATOM 759 C C . CYS A 1 94 ? -26.169 -19.185 -7.364 1.00 40.66 94 CYS A C 1
ATOM 761 O O . CYS A 1 94 ? -25.140 -18.650 -6.949 1.00 40.66 94 CYS A O 1
ATOM 763 N N . ILE A 1 95 ? -26.461 -19.205 -8.666 1.00 36.09 95 ILE A N 1
ATOM 764 C CA . ILE A 1 95 ? -25.748 -18.360 -9.639 1.00 36.09 95 ILE A CA 1
ATOM 765 C C . ILE A 1 95 ? -26.748 -17.455 -10.355 1.00 36.09 95 ILE A C 1
ATOM 767 O O . ILE A 1 95 ? -26.994 -17.553 -11.548 1.00 36.09 95 ILE A O 1
ATOM 771 N N . SER A 1 96 ? -27.272 -16.494 -9.604 1.00 36.59 96 SER A N 1
ATOM 772 C CA . SER A 1 96 ? -27.681 -15.204 -10.147 1.00 36.59 96 SER A CA 1
ATOM 773 C C . SER A 1 96 ? -27.091 -14.134 -9.236 1.00 36.59 96 SER A C 1
ATOM 775 O O . SER A 1 96 ? -27.608 -13.857 -8.158 1.00 36.59 96 SER A O 1
ATOM 777 N N . ARG A 1 97 ? -25.944 -13.570 -9.623 1.00 36.94 97 ARG A N 1
ATOM 778 C CA . ARG A 1 97 ? -25.417 -12.338 -9.023 1.00 36.94 97 ARG A CA 1
ATOM 779 C C . ARG A 1 97 ? -26.049 -11.164 -9.771 1.00 36.94 97 ARG A C 1
ATOM 781 O O . ARG A 1 97 ? -25.572 -10.867 -10.865 1.00 36.94 97 ARG A O 1
ATOM 788 N N . PRO A 1 98 ? -27.062 -10.464 -9.236 1.00 38.34 98 PRO A N 1
ATOM 789 C CA . PRO A 1 98 ? -27.424 -9.180 -9.797 1.00 38.34 98 PRO A CA 1
ATOM 790 C C . PRO A 1 98 ? -26.388 -8.151 -9.331 1.00 38.34 98 PRO A C 1
ATOM 792 O O . PRO A 1 98 ? -26.142 -7.957 -8.138 1.00 38.34 98 PRO A O 1
ATOM 795 N N . THR A 1 99 ? -25.734 -7.493 -10.281 1.00 33.84 99 THR A N 1
ATOM 796 C CA . THR A 1 99 ? -24.926 -6.301 -10.021 1.00 33.84 99 THR A CA 1
ATOM 797 C C . THR A 1 99 ? -25.860 -5.136 -9.692 1.00 33.84 99 THR A C 1
ATOM 799 O O . THR A 1 99 ? -26.192 -4.342 -10.568 1.00 33.84 99 THR A O 1
ATOM 802 N N . PHE A 1 100 ? -26.302 -5.028 -8.438 1.00 38.66 100 PHE A N 1
ATOM 803 C CA . PHE A 1 100 ? -26.982 -3.828 -7.952 1.00 38.66 100 PHE A CA 1
ATOM 804 C C . PHE A 1 100 ? -25.954 -2.770 -7.546 1.00 38.66 100 PHE A C 1
ATOM 806 O O . PHE A 1 100 ? -25.084 -3.003 -6.705 1.00 38.66 100 PHE A O 1
ATOM 813 N N . LYS A 1 101 ? -26.062 -1.583 -8.152 1.00 35.84 101 LYS A N 1
ATOM 814 C CA . LYS A 1 101 ? -25.405 -0.366 -7.671 1.00 35.84 101 LYS A CA 1
ATOM 815 C C . LYS A 1 101 ? -26.055 0.023 -6.341 1.00 35.84 101 LYS A C 1
ATOM 817 O O . LYS A 1 101 ? -27.132 0.606 -6.333 1.00 35.84 101 LYS A O 1
ATOM 822 N N . LEU A 1 102 ? -25.413 -0.314 -5.226 1.00 36.84 102 LEU A N 1
ATOM 823 C CA . LEU A 1 102 ? -25.764 0.237 -3.917 1.00 36.84 102 LEU A CA 1
ATOM 824 C C . LEU A 1 102 ? -25.264 1.687 -3.840 1.00 36.84 102 LEU A C 1
ATOM 826 O O . LEU A 1 102 ? -24.140 1.985 -4.253 1.00 36.84 102 LEU A O 1
ATOM 830 N N . SER A 1 103 ? -26.104 2.588 -3.332 1.00 40.94 103 SER A N 1
ATOM 831 C CA . SER A 1 103 ? -25.741 3.980 -3.065 1.00 40.94 103 SER A CA 1
ATOM 832 C C . SER A 1 103 ? -24.630 4.061 -2.013 1.00 40.94 103 SER A C 1
ATOM 834 O O . SER A 1 103 ? -24.563 3.247 -1.089 1.00 40.94 103 SER A O 1
ATOM 836 N N . ALA A 1 104 ? -23.760 5.066 -2.146 1.00 44.25 104 ALA A N 1
ATOM 837 C CA . ALA A 1 104 ? -22.533 5.231 -1.361 1.00 44.25 104 ALA A CA 1
ATOM 838 C C . ALA A 1 104 ? -22.732 5.217 0.171 1.00 44.25 104 ALA A C 1
ATOM 840 O O . ALA A 1 104 ? -21.815 4.839 0.891 1.00 44.25 104 ALA A O 1
ATOM 841 N N . SER A 1 105 ? -23.931 5.538 0.665 1.00 43.56 105 SER A N 1
ATOM 842 C CA . SER A 1 105 ? -24.284 5.533 2.091 1.00 43.56 105 SER A CA 1
ATOM 843 C C . SER A 1 105 ? -24.252 4.148 2.757 1.00 43.56 105 SER A C 1
ATOM 845 O O . SER A 1 105 ? -23.974 4.046 3.947 1.00 43.56 105 SER A O 1
ATOM 847 N N . LEU A 1 106 ? -24.500 3.064 2.013 1.00 41.84 106 LEU A N 1
ATOM 848 C CA . LEU A 1 106 ? -24.594 1.703 2.569 1.00 41.84 106 LEU A CA 1
ATOM 849 C C . LEU A 1 106 ? -23.226 1.002 2.690 1.00 41.84 106 LEU A C 1
ATOM 851 O O . LEU A 1 106 ? -23.070 0.050 3.454 1.00 41.84 106 LEU A O 1
ATOM 855 N N . LEU A 1 107 ? -22.210 1.495 1.973 1.00 45.28 107 LEU A N 1
ATOM 856 C CA . LEU A 1 107 ? -20.822 1.026 2.077 1.00 45.28 107 LEU A CA 1
ATOM 857 C C . LEU A 1 107 ? -20.130 1.498 3.368 1.00 45.28 107 LEU A C 1
ATOM 859 O O . LEU A 1 107 ? -19.176 0.851 3.804 1.00 45.28 107 LEU A O 1
ATOM 863 N N . ASP A 1 108 ? -20.633 2.555 4.014 1.00 44.72 108 ASP A N 1
ATOM 864 C CA . ASP A 1 108 ? -20.047 3.112 5.239 1.00 44.72 108 ASP A CA 1
ATOM 865 C C . ASP A 1 108 ? -20.326 2.264 6.494 1.00 44.72 108 ASP A C 1
ATOM 867 O O . ASP A 1 108 ? -19.517 2.260 7.421 1.00 44.72 108 ASP A O 1
ATOM 871 N N . ILE A 1 109 ? -21.409 1.476 6.519 1.00 48.97 109 ILE A N 1
ATOM 872 C CA . ILE A 1 109 ? -21.781 0.639 7.681 1.00 48.97 109 ILE A CA 1
ATOM 873 C C . ILE A 1 109 ? -20.923 -0.641 7.761 1.00 48.97 109 ILE A C 1
ATOM 875 O O . ILE A 1 109 ? -20.643 -1.145 8.846 1.00 48.97 109 ILE A O 1
ATOM 879 N N . MET A 1 110 ? -20.452 -1.151 6.617 1.00 40.59 110 MET A N 1
ATOM 880 C CA . MET A 1 110 ? -19.572 -2.332 6.535 1.00 40.59 110 MET A CA 1
ATOM 881 C C . MET A 1 110 ? -18.090 -1.977 6.319 1.00 40.59 110 MET A C 1
ATOM 883 O O . MET A 1 110 ? -17.244 -2.868 6.188 1.00 40.59 110 MET A O 1
ATOM 887 N N . GLY A 1 111 ? -17.766 -0.684 6.255 1.00 43.47 111 GLY A N 1
ATOM 888 C CA . GLY A 1 111 ? -16.402 -0.182 6.168 1.00 43.47 111 GLY A CA 1
ATOM 889 C C . GLY A 1 111 ? -15.666 -0.302 7.503 1.00 43.47 111 GLY A C 1
ATOM 890 O O . GLY A 1 111 ? -16.269 -0.339 8.573 1.00 43.47 111 GLY A O 1
ATOM 891 N N . LYS A 1 112 ? -14.328 -0.354 7.458 1.00 54.97 112 LYS A N 1
ATOM 892 C CA . LYS A 1 112 ? -13.500 -0.189 8.666 1.00 54.97 112 LYS A CA 1
ATOM 893 C C . LYS A 1 112 ? -13.985 1.047 9.422 1.00 54.97 112 LYS A C 1
ATOM 895 O O . LYS A 1 112 ? -14.043 2.124 8.831 1.00 54.97 112 LYS A O 1
ATOM 900 N N . SER A 1 113 ? -14.296 0.889 10.709 1.00 60.50 113 SER A N 1
ATOM 901 C CA . SER A 1 113 ? -14.668 2.021 11.550 1.00 60.50 113 SER A CA 1
ATOM 902 C C . SER A 1 113 ? -13.578 3.088 11.485 1.00 60.50 113 SER A C 1
ATOM 904 O O . SER A 1 113 ? -12.381 2.783 11.462 1.00 60.50 113 SER A O 1
ATOM 906 N N . LYS A 1 114 ? -14.008 4.349 11.397 1.00 69.62 114 LYS A N 1
ATOM 907 C CA . LYS A 1 114 ? -13.111 5.503 11.354 1.00 69.62 114 LYS A CA 1
ATOM 908 C C . LYS A 1 114 ? -12.137 5.423 12.531 1.00 69.62 114 LYS A C 1
ATOM 910 O O . LYS A 1 114 ? -12.556 5.221 13.672 1.00 69.62 114 LYS A O 1
ATOM 915 N N . ASP A 1 115 ? -10.844 5.566 12.245 1.00 77.19 115 ASP A N 1
ATOM 916 C CA . ASP A 1 115 ? -9.813 5.552 13.278 1.00 77.19 115 ASP A CA 1
ATOM 917 C C . ASP A 1 115 ? -10.135 6.588 14.366 1.00 77.19 115 ASP A C 1
ATOM 919 O O . ASP A 1 115 ? -10.538 7.719 14.084 1.00 77.19 115 ASP A O 1
ATOM 923 N N . ILE A 1 116 ? -9.945 6.195 15.628 1.00 83.62 116 ILE A N 1
ATOM 924 C CA . ILE A 1 116 ? -10.174 7.073 16.779 1.00 83.62 116 ILE A CA 1
ATOM 925 C C . ILE A 1 116 ? -9.296 8.327 16.649 1.00 83.62 116 ILE A C 1
ATOM 927 O O . ILE A 1 116 ? -8.071 8.200 16.530 1.00 83.62 116 ILE A O 1
ATOM 931 N N . SER A 1 117 ? -9.923 9.510 16.731 1.00 88.31 117 SER A N 1
ATOM 932 C CA . SER A 1 117 ? -9.247 10.815 16.675 1.00 88.31 117 SER A CA 1
ATOM 933 C C . SER A 1 117 ? -8.102 10.914 17.688 1.00 88.31 117 SER A C 1
ATOM 935 O O . SER A 1 117 ? -8.200 10.388 18.802 1.00 88.31 117 SER A O 1
ATOM 937 N N . GLN A 1 118 ? -7.028 11.625 17.325 1.00 88.69 118 GLN A N 1
ATOM 938 C CA . GLN A 1 118 ? -5.877 11.833 18.210 1.00 88.69 118 GLN A CA 1
ATOM 939 C C . GLN A 1 118 ? -6.277 12.452 19.545 1.00 88.69 118 GLN A C 1
ATOM 941 O O . GLN A 1 118 ? -5.771 12.033 20.584 1.00 88.69 118 GLN A O 1
ATOM 946 N N . ASP A 1 119 ? -7.223 13.387 19.533 1.00 90.62 119 ASP A N 1
ATOM 947 C CA . ASP A 1 119 ? -7.662 14.075 20.747 1.00 90.62 119 ASP A CA 1
ATOM 948 C C . ASP A 1 119 ? -8.378 13.122 21.699 1.00 90.62 119 ASP A C 1
ATOM 950 O O . ASP A 1 119 ? -8.164 13.163 22.910 1.00 90.62 119 ASP A O 1
ATOM 954 N N . LEU A 1 120 ? -9.168 12.191 21.155 1.00 92.00 120 LEU A N 1
ATOM 955 C CA . LEU A 1 120 ? -9.834 11.177 21.964 1.00 92.00 120 LEU A CA 1
ATOM 956 C C . LEU A 1 120 ? -8.820 10.195 22.560 1.00 92.00 120 LEU A C 1
ATOM 958 O O . LEU A 1 120 ? -8.943 9.807 23.718 1.00 92.00 120 LEU A O 1
ATOM 962 N N . ARG A 1 121 ? -7.772 9.839 21.807 1.00 92.38 121 ARG A N 1
ATOM 963 C CA . ARG A 1 121 ? -6.682 9.001 22.324 1.00 92.38 121 ARG A CA 1
ATOM 964 C C . ARG A 1 121 ? -5.894 9.700 23.435 1.00 92.38 121 ARG A C 1
ATOM 966 O O . ARG A 1 121 ? -5.523 9.035 24.398 1.00 92.38 121 ARG A O 1
ATOM 973 N N . LYS A 1 122 ? -5.653 11.012 23.323 1.00 93.94 122 LYS A N 1
ATOM 974 C CA . LYS A 1 122 ? -5.007 11.811 24.381 1.00 93.94 122 LYS A CA 1
ATOM 975 C C . LYS A 1 122 ? -5.861 11.816 25.649 1.00 93.94 122 LYS A C 1
ATOM 977 O O . LYS A 1 122 ? -5.375 11.373 26.681 1.00 93.94 122 LYS A O 1
ATOM 982 N N . LYS A 1 123 ? -7.160 12.122 25.531 1.00 94.94 123 LYS A N 1
ATOM 983 C CA . LYS A 1 123 ? -8.116 12.061 26.653 1.00 94.94 123 LYS A CA 1
ATOM 984 C C . LYS A 1 123 ? -8.144 10.691 27.342 1.00 94.94 123 LYS A C 1
ATOM 986 O O . LYS A 1 123 ? -8.191 10.624 28.565 1.00 94.94 123 LYS A O 1
ATOM 991 N N . ILE A 1 124 ? -8.079 9.593 26.580 1.00 94.69 124 ILE A N 1
ATOM 992 C CA . ILE A 1 124 ? -7.984 8.231 27.139 1.00 94.69 124 ILE A CA 1
ATOM 993 C C . ILE A 1 124 ? -6.726 8.069 28.005 1.00 94.69 124 ILE A C 1
ATOM 995 O O . ILE A 1 124 ? -6.794 7.479 29.082 1.00 94.69 124 ILE A O 1
ATOM 999 N N . VAL A 1 125 ? -5.581 8.570 27.536 1.00 94.69 125 VAL A N 1
ATOM 1000 C CA . VAL A 1 125 ? -4.315 8.499 28.276 1.00 94.69 125 VAL A CA 1
ATOM 1001 C C . VAL A 1 125 ? -4.353 9.388 29.519 1.00 94.69 125 VAL A C 1
ATOM 1003 O O . VAL A 1 125 ? -3.900 8.948 30.572 1.00 94.69 125 VAL A O 1
ATOM 1006 N N . ASP A 1 126 ? -4.937 10.581 29.433 1.00 95.12 126 ASP A N 1
ATOM 1007 C CA . ASP A 1 126 ? -5.050 11.508 30.565 1.00 95.12 126 ASP A CA 1
ATOM 1008 C C . ASP A 1 126 ? -5.944 10.937 31.678 1.00 95.12 126 ASP A C 1
ATOM 1010 O O . ASP A 1 126 ? -5.549 10.927 32.842 1.00 95.12 126 ASP A O 1
ATOM 1014 N N . LEU A 1 127 ? -7.090 10.342 31.322 1.00 95.12 127 LEU A N 1
ATOM 1015 C CA . LEU A 1 127 ? -7.962 9.647 32.281 1.00 95.12 127 LEU A CA 1
ATOM 1016 C C . LEU A 1 127 ? -7.304 8.401 32.893 1.00 95.12 127 LEU A C 1
ATOM 1018 O O . LEU A 1 127 ? -7.561 8.049 34.041 1.00 95.12 127 LEU A O 1
ATOM 1022 N N . HIS A 1 128 ? -6.449 7.710 32.138 1.00 95.00 128 HIS A N 1
ATOM 1023 C CA . HIS A 1 128 ? -5.673 6.601 32.687 1.00 95.00 128 HIS A CA 1
ATOM 1024 C C . HIS A 1 128 ? -4.595 7.101 33.665 1.00 95.00 128 HIS A C 1
ATOM 1026 O O . HIS A 1 128 ? -4.363 6.459 34.686 1.00 95.00 128 HIS A O 1
ATOM 1032 N N . LYS A 1 129 ? -3.947 8.242 33.387 1.00 94.88 129 LYS A N 1
ATOM 1033 C CA . LYS A 1 129 ? -2.985 8.872 34.310 1.00 94.88 129 LYS A CA 1
ATOM 1034 C C . LYS A 1 129 ? -3.647 9.347 35.603 1.00 94.88 129 LYS A C 1
ATOM 1036 O O . LYS A 1 129 ? -3.019 9.253 36.648 1.00 94.88 129 LYS A O 1
ATOM 1041 N N . SER A 1 130 ? -4.906 9.788 35.548 1.00 93.62 130 SER A N 1
ATOM 1042 C CA . SER A 1 130 ? -5.690 10.137 36.741 1.00 93.62 130 SER A CA 1
ATOM 1043 C C . SER A 1 130 ? -6.205 8.925 37.534 1.00 93.62 130 SER A C 1
ATOM 1045 O O . SER A 1 130 ? -6.946 9.098 38.496 1.00 93.62 130 SER A O 1
ATOM 1047 N N . GLY A 1 131 ? -5.830 7.695 37.153 1.00 93.19 131 GLY A N 1
ATOM 1048 C CA . GLY A 1 131 ? -6.171 6.470 37.885 1.00 93.19 131 GLY A CA 1
ATOM 1049 C C . GLY A 1 131 ? -7.535 5.867 37.537 1.00 93.19 131 GLY A C 1
ATOM 1050 O O . GLY A 1 131 ? -7.975 4.924 38.194 1.00 93.19 131 GLY A O 1
ATOM 1051 N N . SER A 1 132 ? -8.215 6.357 36.495 1.00 93.38 132 SER A N 1
ATOM 1052 C CA . SER A 1 132 ? -9.520 5.814 36.100 1.00 93.38 132 SER A CA 1
ATOM 1053 C C . SER A 1 132 ? -9.400 4.391 35.546 1.00 93.38 132 SER A C 1
ATOM 1055 O O . SER A 1 132 ? -8.516 4.075 34.745 1.00 93.38 132 SER A O 1
ATOM 1057 N N . SER A 1 133 ? -10.344 3.517 35.909 1.00 94.50 133 SER A N 1
ATOM 1058 C CA . SER A 1 133 ? -10.383 2.151 35.378 1.00 94.50 133 SER A CA 1
ATOM 1059 C C . SER A 1 133 ? -10.713 2.132 33.878 1.00 94.50 133 SER A C 1
ATOM 1061 O O . SER A 1 133 ? -11.467 2.963 33.369 1.00 94.50 133 SER A O 1
ATOM 1063 N N . LEU A 1 134 ? -10.226 1.119 33.152 1.00 94.19 134 LEU A N 1
ATOM 1064 C CA . LEU A 1 134 ? -10.501 0.968 31.710 1.00 94.19 134 LEU A CA 1
ATOM 1065 C C . LEU A 1 134 ? -12.009 0.914 31.394 1.00 94.19 134 LEU A C 1
ATOM 1067 O O . LEU A 1 134 ? -12.438 1.345 30.325 1.00 94.19 134 LEU A O 1
ATOM 1071 N N . GLY A 1 135 ? -12.811 0.369 32.317 1.00 92.88 135 GLY A N 1
ATOM 1072 C CA . GLY A 1 135 ? -14.267 0.305 32.188 1.00 92.88 135 GLY A CA 1
ATOM 1073 C C . GLY A 1 135 ? -14.927 1.674 32.343 1.00 92.88 135 GLY A C 1
ATOM 1074 O O . GLY A 1 135 ? -15.796 2.014 31.544 1.00 92.88 135 GLY A O 1
ATOM 1075 N N . ALA A 1 136 ? -14.476 2.475 33.313 1.00 93.75 136 ALA A N 1
ATOM 1076 C CA . ALA A 1 136 ? -14.957 3.842 33.505 1.00 93.75 136 ALA A CA 1
ATOM 1077 C C . ALA A 1 136 ? -14.637 4.725 32.288 1.00 93.75 136 ALA A C 1
ATOM 1079 O O . ALA A 1 136 ? -15.516 5.419 31.783 1.00 93.75 136 ALA A O 1
ATOM 1080 N N . ILE A 1 137 ? -13.418 4.616 31.746 1.00 95.25 137 ILE A N 1
ATOM 1081 C CA . ILE A 1 137 ? -12.989 5.357 30.548 1.00 95.25 137 ILE A CA 1
ATOM 1082 C C . ILE A 1 137 ? -13.841 4.976 29.330 1.00 95.25 137 ILE A C 1
ATOM 1084 O O . ILE A 1 137 ? -14.293 5.846 28.588 1.00 95.25 137 ILE A O 1
ATOM 1088 N N . SER A 1 138 ? -14.090 3.677 29.137 1.00 95.25 138 SER A N 1
ATOM 1089 C CA . SER A 1 138 ? -14.916 3.163 28.038 1.00 95.25 138 SER A CA 1
ATOM 1090 C C . SER A 1 138 ? -16.346 3.713 28.082 1.00 95.25 138 SER A C 1
ATOM 1092 O O . SER A 1 138 ? -16.839 4.192 27.061 1.00 95.25 138 SER A O 1
ATOM 1094 N N . LYS A 1 139 ? -16.979 3.708 29.265 1.00 94.75 139 LYS A N 1
ATOM 1095 C CA . LYS A 1 139 ? -18.332 4.251 29.465 1.00 94.75 139 LYS A CA 1
ATOM 1096 C C . LYS A 1 139 ? -18.377 5.768 29.263 1.00 94.75 139 LYS A C 1
ATOM 1098 O O . LYS A 1 139 ? -19.245 6.252 28.546 1.00 94.75 139 LYS A O 1
ATOM 1103 N N . CYS A 1 140 ? -17.420 6.498 29.838 1.00 91.88 140 CYS A N 1
ATOM 1104 C CA . CYS A 1 140 ? -17.349 7.959 29.761 1.00 91.88 140 CYS A CA 1
ATOM 1105 C C . CYS A 1 140 ? -17.173 8.457 28.316 1.00 91.88 140 CYS A C 1
ATOM 1107 O O . CYS A 1 140 ? -17.870 9.366 27.874 1.00 91.88 140 CYS A O 1
ATOM 1109 N N . LEU A 1 141 ? -16.280 7.823 27.550 1.00 90.94 141 LEU A N 1
ATOM 1110 C CA . LEU A 1 141 ? -15.938 8.258 26.192 1.00 90.94 141 LEU A CA 1
ATOM 1111 C C . LEU A 1 141 ? -16.737 7.555 25.085 1.00 90.94 141 LEU A C 1
ATOM 1113 O O . LEU A 1 141 ? -16.504 7.837 23.911 1.00 90.94 141 LEU A O 1
ATOM 1117 N N . LYS A 1 142 ? -17.652 6.637 25.433 1.00 91.25 142 LYS A N 1
ATOM 1118 C CA . LYS A 1 142 ? -18.412 5.798 24.484 1.00 91.25 142 LYS A CA 1
ATOM 1119 C C . LYS A 1 142 ? -17.511 5.070 23.471 1.00 91.25 142 LYS A C 1
ATOM 1121 O O . LYS A 1 142 ? -17.868 4.881 22.312 1.00 91.25 142 LYS A O 1
ATOM 1126 N N . VAL A 1 143 ? -16.324 4.654 23.913 1.00 89.75 143 VAL A N 1
ATOM 1127 C CA . VAL A 1 143 ? -15.359 3.885 23.111 1.00 89.75 143 VAL A CA 1
ATOM 1128 C C . VAL A 1 143 ? -15.345 2.442 23.614 1.00 89.75 143 VAL A C 1
ATOM 1130 O O . VAL A 1 143 ? -15.324 2.239 24.830 1.00 89.75 143 VAL A O 1
ATOM 1133 N N . PRO A 1 144 ? -15.287 1.422 22.736 1.00 91.94 144 PRO A N 1
ATOM 1134 C CA . PRO A 1 144 ? -15.175 0.030 23.163 1.00 91.94 144 PRO A CA 1
ATOM 1135 C C . PRO A 1 144 ? -13.978 -0.211 24.094 1.00 91.94 144 PRO A C 1
ATOM 1137 O O . PRO A 1 144 ? -12.867 0.269 23.847 1.00 91.94 144 PRO A O 1
ATOM 1140 N N . ARG A 1 145 ? -14.184 -1.011 25.149 1.00 93.44 145 ARG A N 1
ATOM 1141 C CA . ARG A 1 145 ? -13.149 -1.344 26.147 1.00 93.44 145 ARG A CA 1
ATOM 1142 C C . ARG A 1 145 ? -11.873 -1.911 25.514 1.00 93.44 145 ARG A C 1
ATOM 1144 O O . ARG A 1 145 ? -10.778 -1.590 25.972 1.00 93.44 145 ARG A O 1
ATOM 1151 N N . SER A 1 146 ? -12.000 -2.715 24.457 1.00 93.44 146 SER A N 1
ATOM 1152 C CA . SER A 1 146 ? -10.874 -3.299 23.712 1.00 93.44 146 SER A CA 1
ATOM 1153 C C . SER A 1 146 ? -9.970 -2.234 23.080 1.00 93.44 146 SER A C 1
ATOM 1155 O O . SER A 1 146 ? -8.741 -2.324 23.161 1.00 93.44 146 SER A O 1
ATOM 1157 N N . SER A 1 147 ? -10.564 -1.186 22.506 1.00 91.69 147 SER A N 1
ATOM 1158 C CA . SER A 1 147 ? -9.839 -0.050 21.933 1.00 91.69 147 SER A CA 1
ATOM 1159 C C . SER A 1 147 ? -9.110 0.752 23.008 1.00 91.69 147 SER A C 1
ATOM 1161 O O . SER A 1 147 ? -7.921 1.037 22.855 1.00 91.69 147 SER A O 1
ATOM 1163 N N . VAL A 1 148 ? -9.781 1.045 24.129 1.00 93.94 148 VAL A N 1
ATOM 1164 C CA . VAL A 1 148 ? -9.174 1.726 25.289 1.00 93.94 148 VAL A CA 1
ATOM 1165 C C . VAL A 1 148 ? -7.979 0.927 25.815 1.00 93.94 148 VAL A C 1
ATOM 1167 O O . VAL A 1 148 ? -6.887 1.471 25.973 1.00 93.94 148 VAL A O 1
ATOM 1170 N N . GLN A 1 149 ? -8.145 -0.383 26.008 1.00 94.81 149 GLN A N 1
ATOM 1171 C CA . GLN A 1 149 ? -7.078 -1.270 26.471 1.00 94.81 149 GLN A CA 1
ATOM 1172 C C . GLN A 1 149 ? -5.880 -1.285 25.510 1.00 94.81 149 GLN A C 1
ATOM 1174 O O . GLN A 1 149 ? -4.734 -1.270 25.954 1.00 94.81 149 GLN A O 1
ATOM 1179 N N . THR A 1 150 ? -6.129 -1.294 24.199 1.00 93.25 150 THR A N 1
ATOM 1180 C CA . THR A 1 150 ? -5.073 -1.321 23.176 1.00 93.25 150 THR A CA 1
ATOM 1181 C C . THR A 1 150 ? -4.273 -0.018 23.167 1.00 93.25 150 THR A C 1
ATOM 1183 O O . THR A 1 150 ? -3.045 -0.057 23.096 1.00 93.25 150 THR A O 1
ATOM 1186 N N . ILE A 1 151 ? -4.948 1.129 23.307 1.00 93.50 151 ILE A N 1
ATOM 1187 C CA . ILE A 1 151 ? -4.309 2.449 23.407 1.00 93.50 151 ILE A CA 1
ATOM 1188 C C . ILE A 1 151 ? -3.458 2.540 24.678 1.00 93.50 151 ILE A C 1
ATOM 1190 O O . ILE A 1 151 ? -2.287 2.902 24.597 1.00 93.50 151 ILE A O 1
ATOM 1194 N N . VAL A 1 152 ? -4.004 2.145 25.832 1.00 94.50 152 VAL A N 1
ATOM 1195 C CA . VAL A 1 152 ? -3.274 2.161 27.110 1.00 94.50 152 VAL A CA 1
ATOM 1196 C C . VAL A 1 152 ? -2.068 1.223 27.074 1.00 94.50 152 VAL A C 1
ATOM 1198 O O . VAL A 1 152 ? -0.982 1.610 27.496 1.00 94.50 152 VAL A O 1
ATOM 1201 N N . ARG A 1 153 ? -2.217 0.008 26.529 1.00 94.69 153 ARG A N 1
ATOM 1202 C CA . ARG A 1 153 ? -1.104 -0.944 26.385 1.00 94.69 153 ARG A CA 1
ATOM 1203 C C . ARG A 1 153 ? 0.009 -0.352 25.521 1.00 94.69 153 ARG A C 1
ATOM 1205 O O . ARG A 1 153 ? 1.171 -0.393 25.907 1.00 94.69 153 ARG A O 1
ATOM 1212 N N . LYS A 1 154 ? -0.349 0.259 24.387 1.00 92.75 154 LYS A N 1
ATOM 1213 C CA . LYS A 1 154 ? 0.612 0.941 23.515 1.00 92.75 154 LYS A CA 1
ATOM 1214 C C . LYS A 1 154 ? 1.334 2.079 24.241 1.00 92.75 154 LYS A C 1
ATOM 1216 O O . LYS A 1 154 ? 2.552 2.185 24.124 1.00 92.75 154 LYS A O 1
ATOM 1221 N N . TYR A 1 155 ? 0.597 2.892 24.996 1.00 94.12 155 TYR A N 1
ATOM 1222 C CA . TYR A 1 155 ? 1.159 3.993 25.774 1.00 94.12 155 TYR A CA 1
ATOM 1223 C C . TYR A 1 155 ? 2.141 3.495 26.844 1.00 94.12 155 TYR A C 1
ATOM 1225 O O . TYR A 1 155 ? 3.228 4.046 26.961 1.00 94.12 155 TYR A O 1
ATOM 1233 N N . LYS A 1 156 ? 1.819 2.406 27.555 1.00 93.88 156 LYS A N 1
ATOM 1234 C CA . LYS A 1 156 ? 2.724 1.798 28.546 1.00 93.88 156 LYS A CA 1
ATOM 1235 C C . LYS A 1 156 ? 4.039 1.297 27.936 1.00 93.88 156 LYS A C 1
ATOM 1237 O O . LYS A 1 156 ? 5.074 1.439 28.569 1.00 93.88 156 LYS A O 1
ATOM 1242 N N . HIS A 1 157 ? 4.009 0.731 26.726 1.00 93.19 157 HIS A N 1
ATOM 1243 C CA . HIS A 1 157 ? 5.219 0.200 26.080 1.00 93.19 157 HIS A CA 1
ATOM 1244 C C . HIS A 1 157 ? 6.050 1.253 25.340 1.00 93.19 157 HIS A C 1
ATOM 1246 O O . HIS A 1 157 ? 7.272 1.206 25.388 1.00 93.19 157 HIS A O 1
ATOM 1252 N N . HIS A 1 158 ? 5.406 2.168 24.612 1.00 89.88 158 HIS A N 1
ATOM 1253 C CA . HIS A 1 158 ? 6.095 3.089 23.699 1.00 89.88 158 HIS A CA 1
ATOM 1254 C C . HIS A 1 158 ? 6.033 4.557 24.137 1.00 89.88 158 HIS A C 1
ATOM 1256 O O . HIS A 1 158 ? 6.583 5.411 23.448 1.00 89.88 158 HIS A O 1
ATOM 1262 N N . GLY A 1 159 ? 5.288 4.890 25.196 1.00 90.62 159 GLY A N 1
ATOM 1263 C CA . GLY A 1 159 ? 5.085 6.269 25.658 1.00 90.62 159 GLY A CA 1
ATOM 1264 C C . GLY A 1 159 ? 4.302 7.165 24.690 1.00 90.62 159 GLY A C 1
ATOM 1265 O O . GLY A 1 159 ? 4.122 8.350 24.960 1.00 90.62 159 GLY A O 1
ATOM 1266 N N . THR A 1 160 ? 3.820 6.627 23.563 1.00 90.62 160 THR A N 1
ATOM 1267 C CA . THR A 1 160 ? 3.183 7.404 22.494 1.00 90.62 160 THR A CA 1
ATOM 1268 C C . THR A 1 160 ? 1.732 7.011 22.258 1.00 90.62 160 THR A C 1
ATOM 1270 O O . THR A 1 160 ? 1.354 5.836 22.247 1.00 90.62 160 THR A O 1
ATOM 1273 N N . THR A 1 161 ? 0.922 8.032 22.005 1.00 86.56 161 THR A N 1
ATOM 1274 C CA . THR A 1 161 ? -0.510 7.931 21.705 1.00 86.56 161 THR A CA 1
ATOM 1275 C C . THR A 1 161 ? -0.777 7.916 20.193 1.00 86.56 161 THR A C 1
ATOM 1277 O O . THR A 1 161 ? -1.835 7.461 19.739 1.00 86.56 161 THR A O 1
ATOM 1280 N N . GLN A 1 162 ? 0.211 8.351 19.401 1.00 84.75 162 GLN A N 1
ATOM 1281 C CA . GLN A 1 162 ? 0.103 8.462 17.950 1.00 84.75 162 GLN A CA 1
ATOM 1282 C C . GLN A 1 162 ? -0.020 7.076 17.299 1.00 84.75 162 GLN A C 1
ATOM 1284 O O . GLN A 1 162 ? 0.666 6.135 17.713 1.00 84.75 162 GLN A O 1
ATOM 1289 N N . PRO A 1 163 ? -0.886 6.886 16.288 1.00 83.69 163 PRO A N 1
ATOM 1290 C CA . PRO A 1 163 ? -0.900 5.700 15.446 1.00 83.69 163 PRO A CA 1
ATOM 1291 C C . PRO A 1 163 ? 0.476 5.486 14.828 1.00 83.69 163 PRO A C 1
ATOM 1293 O O . PRO A 1 163 ? 1.133 6.429 14.401 1.00 83.69 163 PRO A O 1
ATOM 1296 N N . SER A 1 164 ? 0.914 4.232 14.785 1.00 82.00 164 SER A N 1
ATOM 1297 C CA . SER A 1 164 ? 2.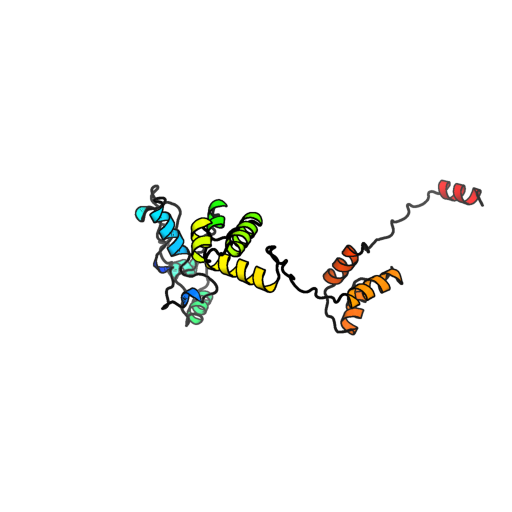162 3.913 14.099 1.00 82.00 164 SER A CA 1
ATOM 1298 C C . SER A 1 164 ? 1.868 3.844 12.612 1.00 82.00 164 SER A C 1
ATOM 1300 O O . SER A 1 164 ? 0.888 3.209 12.208 1.00 82.00 164 SER A O 1
ATOM 1302 N N . TYR A 1 165 ? 2.720 4.470 11.805 1.00 83.62 165 TYR A N 1
ATOM 1303 C CA . TYR A 1 165 ? 2.681 4.248 10.370 1.00 83.62 165 TYR A CA 1
ATOM 1304 C C . TYR A 1 165 ? 2.941 2.764 10.087 1.00 83.62 165 TYR A C 1
ATOM 1306 O O . TYR A 1 165 ? 3.752 2.117 10.755 1.00 83.62 165 TYR A O 1
ATOM 1314 N N . ARG A 1 166 ? 2.217 2.200 9.122 1.00 84.69 166 ARG A N 1
ATOM 1315 C CA . ARG A 1 166 ? 2.436 0.814 8.704 1.00 84.69 166 ARG A CA 1
ATOM 1316 C C . ARG A 1 166 ? 3.656 0.792 7.798 1.00 84.69 166 ARG A C 1
ATOM 1318 O O . ARG A 1 166 ? 3.703 1.564 6.855 1.00 84.69 166 ARG A O 1
ATOM 1325 N N . SER A 1 167 ? 4.586 -0.131 8.016 1.00 83.19 167 SER A N 1
ATOM 1326 C CA . SER A 1 167 ? 5.799 -0.281 7.192 1.00 83.19 167 SER A CA 1
ATOM 1327 C C . SER A 1 167 ? 5.529 -0.450 5.689 1.00 83.19 167 SER A C 1
ATOM 1329 O O . SER A 1 167 ? 6.416 -0.220 4.874 1.00 83.19 167 SER A O 1
ATOM 1331 N N . GLY A 1 168 ? 4.303 -0.821 5.315 1.00 88.75 168 GLY A N 1
ATOM 1332 C CA . GLY A 1 168 ? 3.904 -1.007 3.929 1.00 88.75 168 GLY A CA 1
ATOM 1333 C C . GLY A 1 168 ? 4.499 -2.278 3.329 1.00 88.75 168 GLY A C 1
ATOM 1334 O O . GLY A 1 168 ? 5.062 -3.132 4.017 1.00 88.75 168 GLY A O 1
ATOM 1335 N N . ARG A 1 169 ? 4.332 -2.432 2.015 1.00 85.69 169 ARG A N 1
ATOM 1336 C CA . ARG A 1 169 ? 4.926 -3.547 1.276 1.00 85.69 169 ARG A CA 1
ATOM 1337 C C . ARG A 1 169 ? 6.419 -3.280 1.099 1.00 85.69 169 ARG A C 1
ATOM 1339 O O . ARG A 1 169 ? 6.787 -2.217 0.611 1.00 85.69 169 ARG A O 1
ATOM 1346 N N . ARG A 1 170 ? 7.261 -4.260 1.441 1.00 86.62 170 ARG A N 1
ATOM 1347 C CA . ARG A 1 170 ? 8.708 -4.170 1.198 1.00 86.62 170 ARG A CA 1
ATOM 1348 C C . ARG A 1 170 ? 8.986 -3.948 -0.293 1.00 86.62 170 ARG A C 1
ATOM 1350 O O . ARG A 1 170 ? 8.378 -4.606 -1.142 1.00 86.62 170 ARG A O 1
ATOM 1357 N N . CYS A 1 171 ? 9.896 -3.026 -0.593 1.00 85.94 171 CYS A N 1
ATOM 1358 C CA . CYS A 1 171 ? 10.392 -2.807 -1.947 1.00 85.94 171 CYS A CA 1
ATOM 1359 C C . CYS A 1 171 ? 11.132 -4.054 -2.445 1.00 85.94 171 CYS A C 1
ATOM 1361 O O . CYS A 1 171 ? 11.791 -4.741 -1.669 1.00 85.94 171 CYS A O 1
ATOM 1363 N N . VAL A 1 172 ? 11.016 -4.340 -3.743 1.00 86.75 172 VAL A N 1
ATOM 1364 C CA . VAL A 1 172 ? 11.713 -5.476 -4.376 1.00 86.75 172 VAL A CA 1
ATOM 1365 C C . VAL A 1 172 ? 13.221 -5.220 -4.467 1.00 86.75 172 VAL A C 1
ATOM 1367 O O . VAL A 1 172 ? 14.005 -6.155 -4.384 1.00 86.75 172 VAL A O 1
ATOM 1370 N N . LEU A 1 173 ? 13.618 -3.955 -4.623 1.00 88.69 173 LEU A N 1
ATOM 1371 C CA . LEU A 1 173 ? 15.016 -3.537 -4.687 1.00 88.69 173 LEU A CA 1
ATOM 1372 C C . LEU A 1 173 ? 15.529 -3.138 -3.304 1.00 88.69 173 LEU A C 1
ATOM 1374 O O . LEU A 1 173 ? 14.828 -2.465 -2.543 1.00 88.69 173 LEU A O 1
ATOM 1378 N N . SER A 1 174 ? 16.769 -3.524 -3.013 1.00 91.00 174 SER A N 1
ATOM 1379 C CA . SER A 1 174 ? 17.510 -3.057 -1.843 1.00 91.00 174 SER A CA 1
ATOM 1380 C C . SER A 1 174 ? 18.003 -1.615 -2.047 1.00 91.00 174 SER A C 1
ATOM 1382 O O . SER A 1 174 ? 18.350 -1.243 -3.172 1.00 91.00 174 SER A O 1
ATOM 1384 N N . PRO A 1 175 ? 18.174 -0.819 -0.970 1.00 92.50 175 PRO A N 1
ATOM 1385 C CA . PRO A 1 175 ? 18.854 0.479 -1.041 1.00 92.50 175 PRO A CA 1
ATOM 1386 C C . PRO A 1 175 ? 20.280 0.404 -1.617 1.00 92.50 175 PRO A C 1
ATOM 1388 O O . PRO A 1 175 ? 20.842 1.408 -2.054 1.00 92.50 175 PRO A O 1
ATOM 1391 N N . ARG A 1 176 ? 20.924 -0.772 -1.586 1.00 93.19 176 ARG A N 1
ATOM 1392 C CA . ARG A 1 176 ? 22.227 -0.994 -2.234 1.00 93.19 176 ARG A CA 1
ATOM 1393 C C . ARG A 1 176 ? 22.090 -1.062 -3.754 1.00 93.19 176 ARG A C 1
ATOM 1395 O O . ARG A 1 176 ? 22.851 -0.404 -4.459 1.00 93.19 176 ARG A O 1
ATOM 1402 N N . ASP A 1 177 ? 21.120 -1.824 -4.239 1.00 92.62 177 ASP A N 1
ATOM 1403 C CA . ASP A 1 177 ? 20.893 -2.038 -5.670 1.00 92.62 177 ASP A CA 1
ATOM 1404 C C . ASP A 1 177 ? 20.448 -0.738 -6.332 1.00 92.62 177 ASP A C 1
ATOM 1406 O O . ASP A 1 177 ? 20.963 -0.356 -7.378 1.00 92.62 177 ASP A O 1
ATOM 1410 N N . GLU A 1 178 ? 19.571 0.005 -5.659 1.00 94.31 178 GLU A N 1
ATOM 1411 C CA . GLU A 1 178 ? 19.134 1.332 -6.080 1.00 94.31 178 GLU A CA 1
ATOM 1412 C C . GLU A 1 178 ? 20.306 2.313 -6.235 1.00 94.31 178 GLU A C 1
ATOM 1414 O O . GLU A 1 178 ? 20.438 2.958 -7.276 1.00 94.31 178 GLU A O 1
ATOM 1419 N N . ARG A 1 179 ? 21.224 2.369 -5.260 1.00 95.19 179 ARG A N 1
ATOM 1420 C CA . ARG A 1 179 ? 22.439 3.198 -5.369 1.00 95.19 179 ARG A CA 1
ATOM 1421 C C . ARG A 1 179 ? 23.334 2.761 -6.528 1.00 95.19 179 ARG A C 1
ATOM 1423 O O . ARG A 1 179 ? 23.870 3.610 -7.238 1.00 95.19 179 ARG A O 1
ATOM 1430 N N . THR A 1 180 ? 23.481 1.455 -6.742 1.00 93.81 180 THR A N 1
ATOM 1431 C CA . THR A 1 180 ? 24.270 0.905 -7.855 1.00 93.81 180 THR A CA 1
ATOM 1432 C C . THR A 1 180 ? 23.663 1.271 -9.209 1.00 93.81 180 THR A C 1
ATOM 1434 O O . THR A 1 180 ? 24.394 1.676 -10.115 1.00 93.81 180 THR A O 1
ATOM 1437 N N . LEU A 1 181 ? 22.334 1.198 -9.342 1.00 94.12 181 LEU A N 1
ATOM 1438 C CA . LEU A 1 181 ? 21.607 1.623 -10.541 1.00 94.12 181 LEU A CA 1
ATOM 1439 C C . LEU A 1 181 ? 21.861 3.098 -10.854 1.00 94.12 181 LEU A C 1
ATOM 1441 O O . LEU A 1 181 ? 22.277 3.428 -11.965 1.00 94.12 181 LEU A O 1
ATOM 1445 N N . VAL A 1 182 ? 21.652 3.975 -9.867 1.00 95.12 182 VAL A N 1
ATOM 1446 C CA . VAL A 1 182 ? 21.855 5.422 -10.020 1.00 95.12 182 VAL A CA 1
ATOM 1447 C C . VAL A 1 182 ? 23.299 5.719 -10.423 1.00 95.12 182 VAL A C 1
ATOM 1449 O O . VAL A 1 182 ? 23.530 6.444 -11.391 1.00 95.12 182 VAL A O 1
ATOM 1452 N N . ARG A 1 183 ? 24.275 5.087 -9.759 1.00 95.19 183 ARG A N 1
ATOM 1453 C CA . ARG A 1 183 ? 25.698 5.258 -10.071 1.00 95.19 183 ARG A CA 1
ATOM 1454 C C . ARG A 1 183 ? 26.041 4.816 -11.495 1.00 95.19 183 ARG A C 1
ATOM 1456 O O . ARG A 1 183 ? 26.748 5.539 -12.191 1.00 95.19 183 ARG A O 1
ATOM 1463 N N . LYS A 1 184 ? 25.543 3.665 -11.963 1.00 94.31 184 LYS A N 1
ATOM 1464 C CA . LYS A 1 184 ? 25.828 3.189 -13.330 1.00 94.31 184 LYS A CA 1
ATOM 1465 C C . LYS A 1 184 ? 25.244 4.106 -14.402 1.00 94.31 184 LYS A C 1
ATOM 1467 O O . LYS A 1 184 ? 25.918 4.353 -15.400 1.00 94.31 184 LYS A O 1
ATOM 1472 N N . VAL A 1 185 ? 24.038 4.633 -14.192 1.00 94.25 185 VAL A N 1
ATOM 1473 C CA . VAL A 1 185 ? 23.416 5.578 -15.134 1.00 94.25 185 VAL A CA 1
ATOM 1474 C C . VAL A 1 185 ? 24.151 6.919 -15.143 1.00 94.25 185 VAL A C 1
ATOM 1476 O O . VAL A 1 185 ? 24.309 7.509 -16.206 1.00 94.25 185 VAL A O 1
ATOM 1479 N N . GLN A 1 186 ? 24.642 7.386 -13.993 1.00 92.12 186 GLN A N 1
ATOM 1480 C CA . GLN A 1 186 ? 25.445 8.611 -13.922 1.00 92.12 186 GLN A CA 1
ATOM 1481 C C . GLN A 1 186 ? 26.800 8.466 -14.624 1.00 92.12 186 GLN A C 1
ATOM 1483 O O . GLN A 1 186 ? 27.196 9.370 -15.351 1.00 92.12 186 GLN A O 1
ATOM 1488 N N . ILE A 1 187 ? 27.483 7.327 -14.450 1.00 94.44 187 ILE A N 1
ATOM 1489 C CA . ILE A 1 187 ? 28.753 7.044 -15.138 1.00 94.44 187 ILE A CA 1
ATOM 1490 C C . ILE A 1 187 ? 28.522 6.912 -16.648 1.00 94.44 187 ILE A C 1
ATOM 1492 O O . ILE A 1 187 ? 29.244 7.511 -17.436 1.00 94.44 187 ILE A O 1
ATOM 1496 N N . ASN A 1 188 ? 27.497 6.155 -17.052 1.00 90.75 188 ASN A N 1
ATOM 1497 C CA . ASN A 1 188 ? 27.187 5.883 -18.452 1.00 90.75 188 ASN A CA 1
ATOM 1498 C C . ASN A 1 188 ? 25.708 6.191 -18.761 1.00 90.75 188 ASN A C 1
ATOM 1500 O O . ASN A 1 188 ? 24.869 5.280 -18.742 1.00 90.75 188 ASN A O 1
ATOM 1504 N N . PRO A 1 189 ? 25.367 7.439 -19.145 1.00 87.06 189 PRO A N 1
ATOM 1505 C CA . PRO A 1 189 ? 23.982 7.853 -19.409 1.00 87.06 189 PRO A CA 1
ATOM 1506 C C . PRO A 1 189 ? 23.307 7.160 -20.602 1.00 87.06 189 PRO A C 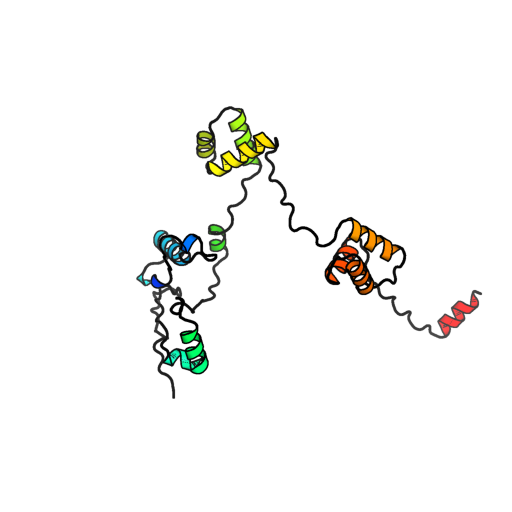1
ATOM 1508 O O . PRO A 1 189 ? 22.101 7.299 -20.798 1.00 87.06 189 PRO A O 1
ATOM 1511 N N . ARG A 1 190 ? 24.072 6.428 -21.424 1.00 87.50 190 ARG A N 1
ATOM 1512 C CA . ARG A 1 190 ? 23.555 5.647 -22.564 1.00 87.50 190 ARG A CA 1
ATOM 1513 C C . ARG A 1 190 ? 23.089 4.240 -22.177 1.00 87.50 190 ARG A C 1
ATOM 1515 O O . ARG A 1 190 ? 22.579 3.531 -23.039 1.00 87.50 190 ARG A O 1
ATOM 1522 N N . THR A 1 191 ? 23.271 3.833 -20.919 1.00 90.88 191 THR A N 1
ATOM 1523 C CA . THR A 1 191 ? 22.817 2.526 -20.424 1.00 90.88 191 THR A CA 1
ATOM 1524 C C . THR A 1 191 ? 21.303 2.399 -20.543 1.00 90.88 191 THR A C 1
ATOM 1526 O O . THR A 1 191 ? 20.550 3.304 -20.175 1.00 90.88 191 THR A O 1
ATOM 1529 N N . THR A 1 192 ? 20.828 1.276 -21.084 1.00 92.25 192 THR A N 1
ATOM 1530 C CA . THR A 1 192 ? 19.390 1.059 -21.232 1.00 92.25 192 THR A CA 1
ATOM 1531 C C . THR A 1 192 ? 18.810 0.395 -19.989 1.00 92.25 192 THR A C 1
ATOM 1533 O O . THR A 1 192 ? 19.482 -0.327 -19.256 1.00 92.25 192 THR A O 1
ATOM 1536 N N . ALA A 1 193 ? 17.507 0.580 -19.764 1.00 92.31 193 ALA A N 1
ATOM 1537 C CA . ALA A 1 193 ? 16.820 -0.080 -18.655 1.00 92.31 193 ALA A CA 1
ATOM 1538 C C . ALA A 1 193 ? 16.876 -1.619 -1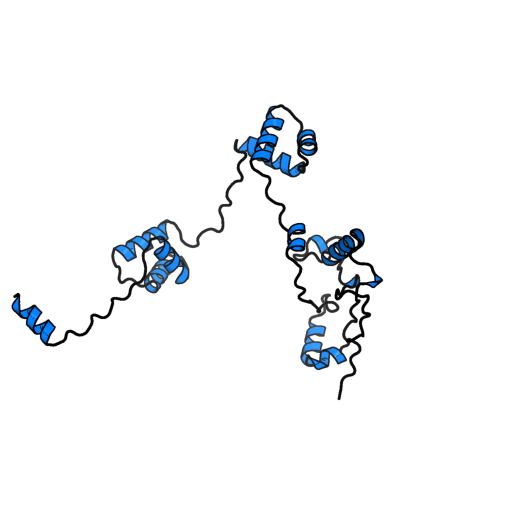8.743 1.00 92.31 193 ALA A C 1
ATOM 1540 O O . ALA A 1 193 ? 16.766 -2.276 -17.715 1.00 92.31 193 ALA A O 1
ATOM 1541 N N . LYS A 1 194 ? 17.053 -2.194 -19.943 1.00 94.25 194 LYS A N 1
ATOM 1542 C CA . LYS A 1 194 ? 17.223 -3.644 -20.128 1.00 94.25 194 LYS A CA 1
ATOM 1543 C C . LYS A 1 194 ? 18.582 -4.113 -19.609 1.00 94.25 194 LYS A C 1
ATOM 1545 O O . LYS A 1 194 ? 18.635 -5.102 -18.888 1.00 94.25 194 LYS A O 1
ATOM 1550 N N . ASP A 1 195 ? 19.643 -3.363 -19.899 1.00 94.00 195 ASP A N 1
ATOM 1551 C CA . ASP A 1 195 ? 21.000 -3.677 -19.430 1.00 94.00 195 ASP A CA 1
ATOM 1552 C C . ASP A 1 195 ? 21.077 -3.646 -17.898 1.00 94.00 195 ASP A C 1
ATOM 1554 O O . ASP A 1 195 ? 21.731 -4.476 -17.272 1.00 94.00 195 ASP A O 1
ATOM 1558 N N . LEU A 1 196 ? 20.349 -2.711 -17.280 1.00 94.12 196 LEU A N 1
ATOM 1559 C CA . LEU A 1 196 ? 20.244 -2.610 -15.826 1.00 94.12 196 LEU A CA 1
ATOM 1560 C C . LEU A 1 196 ? 19.492 -3.792 -15.202 1.00 94.12 196 LEU A C 1
ATOM 1562 O O . LEU A 1 196 ? 19.883 -4.250 -14.134 1.00 94.12 196 LEU A O 1
ATOM 1566 N N . VAL A 1 197 ? 18.438 -4.295 -15.854 1.00 95.31 197 VAL A N 1
ATOM 1567 C CA . VAL A 1 197 ? 17.738 -5.510 -15.402 1.00 95.31 197 VAL A CA 1
ATOM 1568 C C . VAL A 1 197 ? 18.669 -6.715 -15.485 1.00 95.31 197 VAL A C 1
ATOM 1570 O O . VAL A 1 197 ? 18.801 -7.429 -14.500 1.00 95.31 197 VAL A O 1
ATOM 1573 N N . LYS A 1 198 ? 19.380 -6.885 -16.605 1.00 94.94 198 LYS A N 1
ATOM 1574 C CA . LYS A 1 198 ? 20.331 -7.989 -16.787 1.00 94.94 198 LYS A CA 1
ATOM 1575 C C . LYS A 1 198 ? 21.417 -8.002 -15.702 1.00 94.94 198 LYS A C 1
ATOM 1577 O O . LYS A 1 198 ? 21.684 -9.031 -15.098 1.00 94.94 198 LYS A O 1
ATOM 1582 N N . MET A 1 199 ? 21.978 -6.838 -15.387 1.00 93.06 199 MET A N 1
ATOM 1583 C CA . MET A 1 199 ? 22.960 -6.687 -14.308 1.00 93.06 199 MET A CA 1
ATOM 1584 C C . MET A 1 199 ? 22.412 -7.069 -12.923 1.00 93.06 199 MET A C 1
ATOM 1586 O O . MET A 1 199 ? 23.118 -7.638 -12.089 1.00 93.06 199 MET A O 1
ATOM 1590 N N . LEU A 1 200 ? 21.146 -6.751 -12.661 1.00 93.50 200 LEU A N 1
ATOM 1591 C CA . LEU A 1 200 ? 20.484 -7.115 -11.412 1.00 93.50 200 LEU A CA 1
ATOM 1592 C C . LEU A 1 200 ? 20.150 -8.607 -11.346 1.00 93.50 200 LEU A C 1
ATOM 1594 O O . LEU A 1 200 ? 20.236 -9.197 -10.267 1.00 93.50 200 LEU A O 1
ATOM 1598 N N . GLU A 1 201 ? 19.831 -9.224 -12.483 1.00 92.62 201 GLU A N 1
ATOM 1599 C CA . GLU A 1 201 ? 19.640 -10.670 -12.604 1.00 92.62 201 GLU A CA 1
ATOM 1600 C C . GLU A 1 201 ? 20.941 -11.435 -12.338 1.00 92.62 201 GLU A C 1
ATOM 1602 O O . GLU A 1 201 ? 20.910 -12.416 -11.599 1.00 92.62 201 GLU A O 1
ATOM 1607 N N . GLU A 1 202 ? 22.086 -10.945 -12.831 1.00 90.88 202 GLU A N 1
ATOM 1608 C CA . GLU A 1 202 ? 23.423 -11.491 -12.523 1.00 90.88 202 GLU A CA 1
ATOM 1609 C C . GLU A 1 202 ? 23.732 -11.454 -11.015 1.00 90.88 202 GLU A C 1
ATOM 1611 O O . GLU A 1 202 ? 24.399 -12.338 -10.485 1.00 90.88 202 GLU A O 1
ATOM 1616 N N . THR A 1 203 ? 23.194 -10.462 -10.303 1.00 86.69 203 THR A N 1
ATOM 1617 C CA . THR A 1 203 ? 23.341 -10.312 -8.843 1.00 86.69 203 THR A CA 1
ATOM 1618 C C . THR A 1 203 ? 22.281 -11.117 -8.061 1.00 86.69 203 THR A C 1
ATOM 1620 O O . THR A 1 203 ? 22.266 -11.111 -6.832 1.00 86.69 203 THR A O 1
ATOM 1623 N N . GLY A 1 204 ? 21.380 -11.824 -8.754 1.00 88.44 204 GLY A N 1
ATOM 1624 C CA . GLY A 1 204 ? 20.338 -12.673 -8.162 1.00 88.44 204 GLY A CA 1
ATOM 1625 C C . GLY A 1 204 ? 18.997 -11.978 -7.895 1.00 88.44 204 GLY A C 1
ATOM 1626 O O . GLY A 1 204 ? 18.075 -12.597 -7.363 1.00 88.44 204 GLY A O 1
ATOM 1627 N N . THR A 1 205 ? 18.837 -10.710 -8.285 1.00 88.56 205 THR A N 1
ATOM 1628 C CA . THR A 1 205 ? 17.588 -9.951 -8.107 1.00 88.56 205 THR A CA 1
ATOM 1629 C C . THR A 1 205 ? 16.765 -9.908 -9.394 1.00 88.56 205 THR A C 1
ATOM 1631 O O . THR A 1 205 ? 17.077 -9.191 -10.341 1.00 88.56 205 THR A O 1
ATOM 1634 N N . LYS A 1 206 ? 15.658 -10.658 -9.428 1.00 90.88 206 LYS A N 1
ATOM 1635 C CA . LYS A 1 206 ? 14.725 -10.650 -10.566 1.00 90.88 206 LYS A CA 1
ATOM 1636 C C . LYS A 1 206 ? 13.792 -9.447 -10.473 1.00 90.88 206 LYS A C 1
ATOM 1638 O O . LYS A 1 206 ? 12.965 -9.362 -9.563 1.00 90.88 206 LYS A O 1
ATOM 1643 N N . VAL A 1 207 ? 13.895 -8.524 -11.425 1.00 92.50 207 VAL A N 1
ATOM 1644 C CA . VAL A 1 207 ? 13.084 -7.301 -11.452 1.00 92.50 207 VAL A CA 1
ATOM 1645 C C . VAL A 1 207 ? 12.491 -7.035 -12.825 1.00 92.50 207 VAL A C 1
ATOM 1647 O O . VAL A 1 207 ? 13.070 -7.350 -13.857 1.00 92.50 207 VAL A O 1
ATOM 1650 N N . THR A 1 208 ? 11.324 -6.393 -12.846 1.00 94.38 208 THR A N 1
ATOM 1651 C CA . THR A 1 208 ? 10.726 -5.939 -14.106 1.00 94.38 208 THR A CA 1
ATOM 1652 C C . THR A 1 208 ? 11.363 -4.628 -14.570 1.00 94.38 208 THR A C 1
ATOM 1654 O O . THR A 1 208 ? 11.757 -3.789 -13.755 1.00 94.38 208 THR A O 1
ATOM 1657 N N . ILE A 1 209 ? 11.368 -4.390 -15.885 1.00 94.38 209 ILE A N 1
ATOM 1658 C CA . ILE A 1 209 ? 11.837 -3.127 -16.488 1.00 94.38 209 ILE A CA 1
ATOM 1659 C C . ILE A 1 209 ? 11.106 -1.918 -15.875 1.00 94.38 209 ILE A C 1
ATOM 1661 O O . ILE A 1 209 ? 11.705 -0.867 -15.643 1.00 94.38 209 ILE A O 1
ATOM 1665 N N . SER A 1 210 ? 9.810 -2.059 -15.581 1.00 95.19 210 SER A N 1
ATOM 1666 C CA . SER A 1 210 ? 8.993 -1.013 -14.958 1.00 95.19 210 SER A CA 1
ATOM 1667 C C . SER A 1 210 ? 9.456 -0.664 -13.544 1.00 95.19 210 SER A C 1
ATOM 1669 O O . SER A 1 210 ? 9.393 0.503 -13.161 1.00 95.19 210 SER A O 1
ATOM 1671 N N . THR A 1 211 ? 9.944 -1.644 -12.776 1.00 93.75 211 THR A N 1
ATOM 1672 C CA . THR A 1 211 ? 10.518 -1.417 -11.442 1.00 93.75 211 THR A CA 1
ATOM 1673 C C . THR A 1 211 ? 11.774 -0.554 -11.540 1.00 93.75 211 THR A C 1
ATOM 1675 O O . THR A 1 211 ? 11.864 0.461 -10.853 1.00 93.75 211 THR A O 1
ATOM 1678 N N . VAL A 1 212 ? 12.691 -0.890 -12.454 1.00 94.44 212 VAL A N 1
ATOM 1679 C CA . VAL A 1 212 ? 13.922 -0.115 -12.684 1.00 94.44 212 VAL A CA 1
ATOM 1680 C C . VAL A 1 212 ? 13.597 1.301 -13.160 1.00 94.44 212 VAL A C 1
ATOM 1682 O O . VAL A 1 212 ? 14.095 2.271 -12.597 1.00 94.44 212 VAL A O 1
ATOM 1685 N N . LYS A 1 213 ? 12.698 1.448 -14.143 1.00 94.94 213 LYS A N 1
ATOM 1686 C CA . LYS A 1 213 ? 12.261 2.771 -14.616 1.00 94.94 213 LYS A CA 1
ATOM 1687 C C . LYS A 1 213 ? 11.672 3.612 -13.486 1.00 94.94 213 LYS A C 1
ATOM 1689 O O . LYS A 1 213 ? 12.010 4.783 -13.384 1.00 94.94 213 LYS A O 1
ATOM 1694 N N . ARG A 1 214 ? 10.808 3.038 -12.641 1.00 94.44 214 ARG A N 1
ATOM 1695 C CA . ARG A 1 214 ? 10.175 3.748 -11.518 1.00 94.44 214 ARG A CA 1
ATOM 1696 C C . ARG A 1 214 ? 11.213 4.326 -10.558 1.00 94.44 214 ARG A C 1
ATOM 1698 O O . ARG A 1 214 ? 11.104 5.498 -10.220 1.00 94.44 214 ARG A O 1
ATOM 1705 N N . VAL A 1 215 ? 12.216 3.531 -10.188 1.00 93.88 215 VAL A N 1
ATOM 1706 C CA . VAL A 1 215 ? 13.324 3.980 -9.334 1.00 93.88 215 VAL A CA 1
ATOM 1707 C C . VAL A 1 215 ? 14.108 5.106 -10.008 1.00 93.88 215 VAL A C 1
ATOM 1709 O O . VAL A 1 215 ? 14.305 6.161 -9.416 1.00 93.88 215 VAL A O 1
ATOM 1712 N N . LEU A 1 216 ? 14.474 4.955 -11.284 1.00 94.25 216 LEU A N 1
ATOM 1713 C CA . LEU A 1 216 ? 15.178 6.014 -12.017 1.00 94.25 216 LEU A CA 1
ATOM 1714 C C . LEU A 1 216 ? 14.358 7.313 -12.103 1.00 94.25 216 LEU A C 1
ATOM 1716 O O . LEU A 1 216 ? 14.904 8.398 -11.916 1.00 94.25 216 LEU A O 1
ATOM 1720 N N . TYR A 1 217 ? 13.041 7.217 -12.308 1.00 94.50 217 TYR A N 1
ATOM 1721 C CA . TYR A 1 217 ? 12.146 8.375 -12.299 1.00 94.50 217 TYR A CA 1
ATOM 1722 C C . TYR A 1 217 ? 12.092 9.077 -10.937 1.00 94.50 217 TYR A C 1
ATOM 1724 O O . TYR A 1 217 ? 12.032 10.306 -10.923 1.00 94.50 217 TYR A O 1
ATOM 1732 N N . GLN A 1 218 ? 12.137 8.339 -9.820 1.00 94.00 218 GLN A N 1
ATOM 1733 C CA . GLN A 1 218 ? 12.201 8.919 -8.470 1.00 94.00 218 GLN A CA 1
ATOM 1734 C C . GLN A 1 218 ? 13.486 9.730 -8.259 1.00 94.00 218 GLN A C 1
ATOM 1736 O O . GLN A 1 218 ? 13.441 10.790 -7.643 1.00 94.00 218 GLN A O 1
ATOM 1741 N N . HIS A 1 219 ? 14.598 9.292 -8.855 1.00 93.94 219 HIS A N 1
ATOM 1742 C CA . HIS A 1 219 ? 15.879 10.015 -8.868 1.00 93.94 219 HIS A CA 1
ATOM 1743 C C . HIS A 1 219 ? 15.995 11.060 -9.988 1.00 93.94 219 HIS A C 1
ATOM 1745 O O . HIS A 1 219 ? 17.088 11.526 -10.292 1.00 93.94 219 HIS A O 1
ATOM 1751 N N . ASN A 1 220 ? 14.886 11.431 -10.640 1.00 93.06 220 ASN A N 1
ATOM 1752 C CA . ASN A 1 220 ? 14.849 12.371 -11.769 1.00 93.06 220 ASN A CA 1
ATOM 1753 C C . ASN A 1 220 ? 15.693 11.967 -12.999 1.00 93.06 220 ASN A C 1
ATOM 1755 O O . ASN A 1 220 ? 15.895 12.774 -13.909 1.00 93.06 220 ASN A O 1
ATOM 1759 N N . LEU A 1 221 ? 16.107 10.702 -13.101 1.00 91.25 221 LEU A N 1
ATOM 1760 C CA . LEU A 1 221 ? 16.820 10.146 -14.249 1.00 91.25 221 LEU A CA 1
ATOM 1761 C C . LEU A 1 221 ? 15.810 9.652 -15.284 1.00 91.25 221 LEU A C 1
ATOM 1763 O O . LEU A 1 221 ? 15.285 8.540 -15.222 1.00 91.25 221 LEU A O 1
ATOM 1767 N N . LYS A 1 222 ? 15.501 10.517 -16.247 1.00 91.00 222 LYS A N 1
ATOM 1768 C CA . LYS A 1 222 ? 14.501 10.239 -17.280 1.00 91.00 222 LYS A CA 1
ATOM 1769 C C . LYS A 1 222 ? 15.179 9.893 -18.598 1.00 91.00 222 LYS A C 1
ATOM 1771 O O . LYS A 1 222 ? 16.084 10.596 -19.035 1.00 91.00 222 LYS A O 1
ATOM 1776 N N . GLY A 1 223 ? 14.660 8.878 -19.286 1.00 85.94 223 GLY A N 1
ATOM 1777 C CA . GLY A 1 223 ? 15.005 8.649 -20.686 1.00 85.94 223 GLY A CA 1
ATOM 1778 C C . GLY A 1 223 ? 14.670 9.884 -21.531 1.00 85.94 223 GLY A C 1
ATOM 1779 O O . GLY A 1 223 ? 13.602 10.490 -21.375 1.00 85.94 223 GLY A O 1
ATOM 1780 N N . ARG A 1 224 ? 15.598 10.276 -22.403 1.00 83.88 224 ARG A N 1
ATOM 1781 C CA . ARG A 1 224 ? 15.449 11.387 -23.348 1.00 83.88 224 ARG A CA 1
ATOM 1782 C C . ARG A 1 224 ? 15.897 10.935 -24.727 1.00 83.88 224 ARG A C 1
ATOM 1784 O O . ARG A 1 224 ? 16.869 10.198 -24.854 1.00 83.88 224 ARG A O 1
ATOM 1791 N N . SER A 1 225 ? 15.218 11.432 -25.751 1.00 80.69 225 SER A N 1
ATOM 1792 C CA . SER A 1 225 ? 15.677 11.339 -27.134 1.00 80.69 225 SER A CA 1
ATOM 1793 C C . SER A 1 225 ? 16.185 12.708 -27.561 1.00 80.69 225 SER A C 1
ATOM 1795 O O . SER A 1 225 ? 15.537 13.721 -27.289 1.00 80.69 225 SER A O 1
ATOM 1797 N N . ALA A 1 226 ? 17.348 12.753 -28.211 1.00 78.69 226 ALA A N 1
ATOM 1798 C CA . ALA A 1 226 ? 17.866 13.998 -28.762 1.00 78.69 226 ALA A CA 1
ATOM 1799 C C . ALA A 1 226 ? 16.879 14.551 -29.801 1.00 78.69 226 ALA A C 1
ATOM 1801 O O . ALA A 1 226 ? 16.387 13.815 -30.660 1.00 78.69 226 ALA A O 1
ATOM 1802 N N . ARG A 1 227 ? 16.583 15.853 -29.731 1.00 80.62 227 ARG A N 1
ATOM 1803 C CA . ARG A 1 227 ? 15.736 16.512 -30.728 1.00 80.62 227 ARG A CA 1
ATOM 1804 C C . ARG A 1 227 ? 16.466 16.484 -32.071 1.00 80.62 227 ARG A C 1
ATOM 1806 O O . ARG A 1 227 ? 17.639 16.855 -32.139 1.00 80.62 227 ARG A O 1
ATOM 1813 N N . LYS A 1 228 ? 15.785 16.066 -33.142 1.00 82.88 228 LYS A N 1
ATOM 1814 C CA . LYS A 1 228 ? 16.340 16.175 -34.498 1.00 82.88 228 LYS A CA 1
ATOM 1815 C C . LYS A 1 228 ? 16.622 17.655 -34.773 1.00 82.88 228 LYS A C 1
ATOM 1817 O O . LYS A 1 228 ? 15.719 18.483 -34.649 1.00 82.88 228 LYS A O 1
ATOM 1822 N N . LYS A 1 229 ? 17.876 17.996 -35.086 1.00 80.94 229 LYS A N 1
ATOM 1823 C CA . LYS A 1 229 ? 18.231 19.363 -35.490 1.00 80.94 229 LYS A CA 1
ATOM 1824 C C . LYS A 1 229 ? 17.510 19.672 -36.813 1.00 80.94 229 LYS A C 1
ATOM 1826 O O . LYS A 1 229 ? 17.514 18.805 -37.688 1.00 80.94 229 LYS A O 1
ATOM 1831 N N . PRO A 1 230 ? 16.894 20.856 -36.978 1.00 83.25 230 PRO A N 1
ATOM 1832 C CA . PRO A 1 230 ? 16.318 21.238 -38.261 1.00 83.25 230 PRO A CA 1
ATOM 1833 C C . PRO A 1 230 ? 17.422 21.312 -39.321 1.00 83.25 230 PRO A C 1
ATOM 1835 O O . PRO A 1 230 ? 18.558 21.693 -39.022 1.00 83.25 230 PRO A O 1
ATOM 1838 N N . LEU A 1 231 ? 17.089 20.941 -40.557 1.00 83.19 231 LEU A N 1
ATOM 1839 C CA . LEU A 1 231 ? 18.020 21.042 -41.676 1.00 83.19 231 LEU A CA 1
ATOM 1840 C C . LEU A 1 231 ? 18.380 22.515 -41.900 1.00 83.19 231 LEU A C 1
ATOM 1842 O O . LEU A 1 231 ? 17.510 23.377 -42.026 1.00 83.19 231 LEU A O 1
ATOM 1846 N N . LEU A 1 232 ? 19.679 22.815 -41.930 1.00 84.69 232 LEU A N 1
ATOM 1847 C CA . LEU A 1 232 ? 20.151 24.164 -42.220 1.00 84.69 232 LEU A CA 1
ATOM 1848 C C . LEU A 1 232 ? 19.941 24.462 -43.704 1.00 84.69 232 LEU A C 1
ATOM 1850 O O . LEU A 1 232 ? 20.495 23.770 -44.558 1.00 84.69 232 LEU A O 1
ATOM 1854 N N . GLN A 1 233 ? 19.205 25.532 -44.002 1.00 88.06 233 GLN A N 1
ATOM 1855 C CA . GLN A 1 233 ? 19.192 26.124 -45.337 1.00 88.06 233 GLN A CA 1
ATOM 1856 C C . GLN A 1 233 ? 20.594 26.633 -45.708 1.00 88.06 233 GLN A C 1
ATOM 1858 O O . GLN A 1 233 ? 21.369 27.037 -44.836 1.00 88.06 233 GLN A O 1
ATOM 1863 N N . ASN A 1 234 ? 20.911 26.665 -47.004 1.00 89.00 234 ASN A N 1
ATOM 1864 C CA . ASN A 1 234 ? 22.237 27.055 -47.502 1.00 89.00 234 ASN A CA 1
ATOM 1865 C C . ASN A 1 234 ? 22.676 28.450 -47.022 1.00 89.00 234 ASN A C 1
ATOM 1867 O O . ASN A 1 234 ? 23.846 28.634 -46.689 1.00 89.00 234 ASN A O 1
ATOM 1871 N N . ARG A 1 235 ? 21.738 29.398 -46.874 1.00 87.12 235 ARG A N 1
ATOM 1872 C CA . ARG A 1 235 ? 22.011 30.728 -46.300 1.00 87.12 235 ARG A CA 1
ATOM 1873 C C . ARG A 1 235 ? 22.562 30.663 -44.867 1.00 87.12 235 ARG A C 1
ATOM 1875 O O . ARG A 1 235 ? 23.524 31.349 -44.549 1.00 87.12 235 ARG A O 1
ATOM 1882 N N . HIS A 1 236 ? 22.018 29.779 -44.022 1.00 87.88 236 HIS A N 1
ATOM 1883 C CA . HIS A 1 236 ? 22.462 29.616 -42.633 1.00 87.88 236 HIS A CA 1
ATOM 1884 C C . HIS A 1 236 ? 23.832 28.930 -42.546 1.00 87.88 236 HIS A C 1
ATOM 1886 O O . HIS A 1 236 ? 24.586 29.188 -41.613 1.00 87.88 236 HIS A O 1
ATOM 1892 N N . LYS A 1 237 ? 24.161 28.053 -43.507 1.00 87.88 237 LYS A N 1
ATOM 1893 C CA . LYS A 1 237 ? 25.487 27.422 -43.598 1.00 87.88 237 LYS A CA 1
ATOM 1894 C C . LYS A 1 237 ? 26.560 28.449 -43.969 1.00 87.88 237 LYS A C 1
ATOM 1896 O O . LYS A 1 237 ? 27.576 28.508 -43.289 1.00 87.88 237 LYS A O 1
ATOM 1901 N N . LYS A 1 238 ? 26.295 29.290 -44.981 1.00 88.88 238 LYS A N 1
ATOM 1902 C CA . LYS A 1 238 ? 27.195 30.385 -45.390 1.00 88.88 238 LYS A CA 1
ATOM 1903 C C . LYS A 1 238 ? 27.444 31.374 -44.249 1.00 88.88 238 LYS A C 1
ATOM 1905 O O . LYS A 1 238 ? 28.592 31.644 -43.930 1.00 88.88 238 LYS A O 1
ATOM 1910 N N . ALA A 1 239 ? 26.383 31.827 -43.576 1.00 85.06 239 ALA A N 1
ATOM 1911 C CA . ALA A 1 239 ? 26.500 32.757 -42.451 1.00 85.06 239 ALA A CA 1
ATOM 1912 C C . ALA A 1 239 ? 27.326 32.199 -41.278 1.00 85.06 239 ALA A C 1
ATOM 1914 O O . ALA A 1 239 ? 28.001 32.956 -40.600 1.00 85.06 239 ALA A O 1
ATOM 1915 N N . ARG A 1 240 ? 27.305 30.880 -41.037 1.00 84.56 240 ARG A N 1
ATOM 1916 C CA . ARG A 1 240 ? 28.122 30.250 -39.983 1.00 84.56 240 ARG A CA 1
ATOM 1917 C C . ARG A 1 240 ? 29.595 30.096 -40.347 1.00 84.56 240 ARG A C 1
ATOM 1919 O O . ARG A 1 240 ? 30.415 30.102 -39.443 1.00 84.56 240 ARG A O 1
ATOM 1926 N N . LEU A 1 241 ? 29.912 29.925 -41.630 1.00 84.56 241 LEU A N 1
ATOM 1927 C CA . LEU A 1 241 ? 31.294 29.813 -42.112 1.00 84.56 241 LEU A CA 1
ATOM 1928 C C . LEU A 1 241 ? 32.003 31.170 -42.187 1.00 84.56 241 LEU A C 1
ATOM 1930 O O . LEU A 1 241 ? 33.219 31.197 -42.178 1.00 84.56 241 LEU A O 1
ATOM 1934 N N . TRP A 1 242 ? 31.249 32.270 -42.250 1.00 78.94 242 TRP A N 1
ATOM 1935 C CA . TRP A 1 242 ? 31.781 33.634 -42.342 1.00 78.94 242 TRP A CA 1
ATOM 1936 C C . TRP A 1 242 ? 32.462 34.139 -41.056 1.00 78.94 242 TRP A C 1
ATOM 1938 O O . TRP A 1 242 ? 33.266 35.059 -41.114 1.00 78.94 242 TRP A O 1
ATOM 1948 N N . TYR A 1 243 ? 32.130 33.566 -39.895 1.00 66.81 243 TYR A N 1
ATOM 1949 C CA . TYR A 1 243 ? 32.689 33.964 -38.594 1.00 66.81 243 TYR A CA 1
ATOM 1950 C C . TYR A 1 243 ? 33.898 33.112 -38.147 1.00 66.81 243 TYR A C 1
ATOM 1952 O O . TYR A 1 243 ? 34.290 33.207 -36.986 1.00 66.81 243 TYR A O 1
ATOM 1960 N N . ASN A 1 244 ? 34.457 32.282 -39.036 1.00 55.09 244 ASN A N 1
ATOM 1961 C CA . ASN A 1 244 ? 35.725 31.561 -38.850 1.00 55.09 244 ASN A CA 1
ATOM 1962 C C . ASN A 1 244 ? 36.791 32.156 -39.768 1.00 55.09 244 ASN A C 1
ATOM 1964 O O . ASN A 1 244 ? 37.969 32.133 -39.358 1.00 55.09 244 ASN A O 1
#

pLDDT: mean 80.45, std 16.35, range [33.84, 95.31]

Organism: NCBI:txid62062

Sequence (244 aa):
MLHGTQLYLEVPSSCLPIVYSPVYNITFMGLEKLHPFDSGKWGKVIHFLKEEKLISDRSIVEAREATEEDLLVVHTKRYLNRLKKMMSWCTCGCISRPTFKLSASLLDIMGKSKDISQDLRKKIVDLHKSGSSLGAISKCLKVPRSSVQTIVRKYKHHGTTQPSYRSGRRCVLSPRDERTLVRKVQINPRTTAKDLVKMLEETGTKVTISTVKRVLYQHNLKGRSARKKPLLQNRHKKARLWYN

InterPro domains:
  IPR002492 Transposase, Tc1-like [PF01498] (179-241)
  IPR009057 Homedomain-like superfamily [SSF46689] (109-219)
  IPR023696 Ureohydrolase domain superfamily [SSF52768] (16-90)
  IPR036388 Winged helix-like DNA-binding domain superfamily [G3DSA:1.10.10.10] (109-162)
  IPR037138 Histone deacetylase domain superfamily [G3DSA:3.40.800.20] (18-107)
  IPR057667 Sleeping Beauty transposase, HTH domain [PF25787] (110-162)

Secondary structure (DSSP, 8-state):
-----SS-----TTS-S-B--GGG----TTGGGGSSS-TTHHHHHHHHHHHTTS--GGGSBPPPPPPHHHHHTTS-HHHHHHHHHH-SSS--S----------GGGTTTSSPPPPPPHHHHHHHHHHHHTT--HHHHHHHHT--HHHHHHHHHHHHHHS--SPPPP--SPPSS-HHHHHHHHHHHHH-TT--HHHHHHHHHHTT----HHHHHHHHHHTT-----PPPPPPPPHHHHHHHHTT-

Foldseek 3Di:
DPDDWPQDDDDDPQADPAEDDPVQQDDDPPCCVVDPDNSCVVVVVVVVCVVVVVDDPSRYDYGDFGDPSNVVVPDPPVVVVVVVVVPPDDDDRDPDDDPDDDPPVVVQVVDDPDPDDLVLLVVLVVCVVVVDDLVRSCVVSVHDSVVSVVQVVCCVVPVDNDDDDDPPDDQLDDPVLLVVLVVVCVVPVPDDLVNSQVVCVVVVRHDDSVSSQVSCVVVVSDDDDDDDDPDDDPVNVVVVVVVD